Protein AF-A0A4Y2E1M9-F1 (afdb_monomer_lite)

Foldseek 3Di:
DPDPAAEAEDADLLLLVLLVDQLVQFPPVSSVVSVVVCVVAVRYHYDYDHPVQDLVNDPVVDDDPVVCVVDCCNVPGGPDPPPPPPPPPPPVSVCVVPPVNVVGTDPPPPPPDDPDPDLCPVVVLVVVDPDLQVSLVVQLVVVLVVVQVVDPDHDDDDRDPVSSVVSSVVSVVSCCCVPVVPVVVVVVVVVVVVVVVVVVVVVVVVVVVVVVVVVVVVVVVVVVVVVVVVVVVVVVVVVVVVVVVVVVVVVVVVVPDDPDDDDDDDDDDDDDPPPDDDDDPPPDDPVVVVVVVVVVVVVPD

Organism: Araneus ventricosus (NCBI:txid182803)

pLDDT: mean 78.78, std 18.93, range [32.75, 97.5]

Sequence (301 aa):
METDDVILYKDSTIAFAWINTPPNQLKTFIGNRVSKIQDLNKDCTWRHISSHLNPANIISRGTAPQELAKLTLWWHGPQMSQDDSLEIPVQNIDVSSDKLYLSELKNFTNCNLISIVDSSYLDNLHSVSNNFCKLIRIVAFIFRFFNNLRSTSRFLGPLTLKELQLSKLTLVKLVQATSFRVEIKSLEKEDIQGVKREIGKVKDEVQRKIEEVKREVQGKIEEEKGEVQRMIEEVKNKVQGRISDIEKRLNDLDLEIRPDNFPVSPEVMYSRPTVKSLTFDGKTSWTVFKTQFDVVSSANG

Secondary structure (DSSP, 8-state):
-PPP-EEEEE--HHHHHHHHS-GGGB-HHHHHHHHHHHHH-TTEEEEE--GGG-THHHHHH---HHHHTT-HHHHH-----S-TTS---------TT-HHHHHTB-------------TTHHHHHHHH-S-HHHHHHHHHHHHHHHHHHH-SSPP-SSPPHHHHHHHHHHHHHHHHHHHSHHHHHHHHHHHHHHHHHHHHHHHHHHHHHHHHHHHHHHHHHHHHHHHHHHHHHHHHHHHHHHHHHHHHHHHHHHTT-----PPP-----------------S---HHHHHHHHHHHHTT--

Radius of gyration: 58.35 Å; chains: 1; bounding box: 100×72×160 Å

Structure (mmCIF, N/CA/C/O backbone):
data_AF-A0A4Y2E1M9-F1
#
_entry.id   AF-A0A4Y2E1M9-F1
#
loop_
_atom_site.group_PDB
_atom_site.id
_atom_site.type_symbol
_atom_site.label_atom_id
_atom_site.label_alt_id
_atom_site.label_comp_id
_atom_site.label_asym_id
_atom_site.label_entity_id
_atom_site.label_seq_id
_atom_site.pdbx_PDB_ins_code
_atom_site.Cartn_x
_atom_site.Cartn_y
_atom_site.Cartn_z
_atom_site.occupancy
_atom_site.B_iso_or_equiv
_atom_site.auth_seq_id
_atom_site.auth_comp_id
_atom_site.auth_asym_id
_atom_site.auth_atom_id
_atom_site.pdbx_PDB_model_num
ATOM 1 N N . MET A 1 1 ? 43.199 -31.592 -19.980 1.00 39.66 1 MET A N 1
ATOM 2 C CA . MET A 1 1 ? 43.991 -30.505 -20.575 1.00 39.66 1 MET A CA 1
ATOM 3 C C . MET A 1 1 ? 43.571 -29.278 -19.797 1.00 39.66 1 MET A C 1
ATOM 5 O O . MET A 1 1 ? 42.479 -28.782 -20.038 1.00 39.66 1 MET A O 1
ATOM 9 N N . GLU A 1 2 ? 44.306 -28.958 -18.730 1.00 47.75 2 GLU A N 1
ATOM 10 C CA . GLU A 1 2 ? 44.119 -27.685 -18.026 1.00 47.75 2 GLU A CA 1
ATOM 11 C C . GLU A 1 2 ? 44.358 -26.586 -19.056 1.00 47.75 2 GLU A C 1
ATOM 13 O O . GLU A 1 2 ? 45.343 -26.630 -19.791 1.00 47.75 2 GLU A O 1
ATOM 18 N N . THR A 1 3 ? 43.385 -25.701 -19.224 1.00 54.16 3 THR A N 1
ATOM 19 C CA . THR A 1 3 ? 43.557 -24.517 -20.057 1.00 54.16 3 THR A CA 1
ATOM 20 C C . THR A 1 3 ? 44.504 -23.587 -19.325 1.00 54.16 3 THR A C 1
ATOM 22 O O . THR A 1 3 ? 44.239 -23.260 -18.171 1.00 54.16 3 THR A O 1
ATOM 25 N N . ASP A 1 4 ? 45.583 -23.182 -19.989 1.00 66.88 4 ASP A N 1
ATOM 26 C CA . ASP A 1 4 ? 46.484 -22.150 -19.485 1.00 66.88 4 ASP A CA 1
ATOM 27 C C . ASP A 1 4 ? 45.683 -20.895 -19.099 1.00 66.88 4 ASP A C 1
ATOM 29 O O . ASP A 1 4 ? 44.737 -20.518 -19.800 1.00 66.88 4 ASP A O 1
ATOM 33 N N . ASP A 1 5 ? 46.058 -20.246 -17.995 1.00 77.56 5 ASP A N 1
ATOM 34 C CA . ASP A 1 5 ? 45.434 -18.999 -17.551 1.00 77.56 5 ASP A CA 1
ATOM 35 C C . ASP A 1 5 ? 45.527 -17.932 -18.657 1.00 77.56 5 ASP A C 1
ATOM 37 O O . ASP A 1 5 ? 46.607 -17.450 -19.012 1.00 77.56 5 ASP A O 1
ATOM 41 N N . VAL A 1 6 ? 44.380 -17.534 -19.216 1.00 85.12 6 VAL A N 1
ATOM 42 C CA . VAL A 1 6 ? 44.328 -16.545 -20.301 1.00 85.12 6 VAL A CA 1
ATOM 43 C C . VAL A 1 6 ? 44.318 -15.131 -19.721 1.00 85.12 6 VAL A C 1
ATOM 45 O O . VAL A 1 6 ? 43.377 -14.726 -19.032 1.00 85.12 6 VAL A O 1
ATOM 48 N N . ILE A 1 7 ? 45.343 -14.340 -20.052 1.00 85.62 7 ILE A N 1
ATOM 49 C CA . ILE A 1 7 ? 45.457 -12.932 -19.648 1.00 85.62 7 ILE A CA 1
ATOM 50 C C . ILE A 1 7 ? 45.088 -12.012 -20.819 1.00 85.62 7 ILE A C 1
ATOM 52 O O . ILE A 1 7 ? 45.656 -12.095 -21.908 1.00 85.62 7 ILE A O 1
ATOM 56 N N . LEU A 1 8 ? 44.154 -11.091 -20.579 1.00 88.69 8 LEU A N 1
ATOM 57 C CA . LEU A 1 8 ? 43.679 -10.099 -21.542 1.00 88.69 8 LEU A CA 1
ATOM 58 C C . LEU A 1 8 ? 44.171 -8.706 -21.148 1.00 88.69 8 LEU A C 1
ATOM 60 O O . LEU A 1 8 ? 43.947 -8.257 -20.026 1.00 88.69 8 LEU A O 1
ATOM 64 N N . TYR A 1 9 ? 44.798 -7.986 -22.076 1.00 87.44 9 TYR A N 1
ATOM 65 C CA . TYR A 1 9 ? 45.353 -6.659 -21.804 1.00 87.44 9 TYR A CA 1
ATOM 66 C C . TYR A 1 9 ? 44.519 -5.535 -22.427 1.00 87.44 9 TYR A C 1
ATOM 68 O O . TYR A 1 9 ? 44.092 -5.620 -23.581 1.00 87.44 9 TYR A O 1
ATOM 76 N N . LYS A 1 10 ? 44.327 -4.439 -21.681 1.00 88.06 10 LYS A N 1
ATOM 77 C CA . LYS A 1 10 ? 43.690 -3.209 -22.175 1.00 88.06 10 LYS A CA 1
ATOM 78 C C . LYS A 1 10 ? 44.442 -1.967 -21.716 1.00 88.06 10 LYS A C 1
ATOM 80 O O . LYS A 1 10 ? 44.925 -1.894 -20.599 1.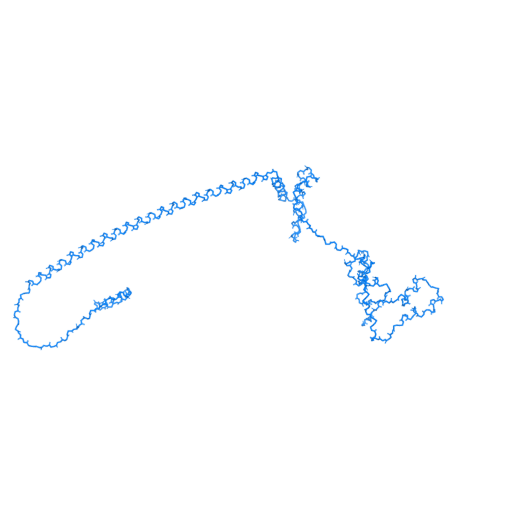00 88.06 10 LYS A O 1
ATOM 85 N N . ASP A 1 11 ? 44.496 -0.959 -22.573 1.00 88.50 11 ASP A N 1
ATOM 86 C CA . ASP A 1 11 ? 45.249 0.273 -22.335 1.00 88.50 11 ASP A CA 1
ATOM 87 C C . ASP A 1 11 ? 44.439 1.467 -21.835 1.00 88.50 11 ASP A C 1
ATOM 89 O O . ASP A 1 11 ? 44.995 2.423 -21.295 1.00 88.50 11 ASP A O 1
ATOM 93 N N . SER A 1 12 ? 43.119 1.417 -21.988 1.00 89.12 12 SER A N 1
ATOM 94 C CA . SER A 1 12 ? 42.217 2.425 -21.441 1.00 89.12 12 SER A CA 1
ATOM 95 C C . SER A 1 12 ? 41.877 2.085 -19.996 1.00 89.12 12 SER A C 1
ATOM 97 O O . SER A 1 12 ? 41.191 1.099 -19.733 1.00 89.12 12 SER A O 1
ATOM 99 N N . THR A 1 13 ? 42.319 2.942 -19.081 1.00 88.19 13 THR A N 1
ATOM 100 C CA . THR A 1 13 ? 42.023 2.865 -17.645 1.00 88.19 13 THR A CA 1
ATOM 101 C C . THR A 1 13 ? 40.520 2.945 -17.364 1.00 88.19 13 THR A C 1
ATOM 103 O O . THR A 1 13 ? 40.002 2.159 -16.580 1.00 88.19 13 THR A O 1
ATOM 106 N N . ILE A 1 14 ? 39.792 3.816 -18.073 1.00 89.88 14 ILE A N 1
ATOM 107 C CA . ILE A 1 14 ? 38.329 3.955 -17.959 1.00 89.88 14 ILE A CA 1
ATOM 108 C C . ILE A 1 14 ? 37.609 2.693 -18.451 1.00 89.88 14 ILE A C 1
ATOM 110 O O . ILE A 1 14 ? 36.719 2.187 -17.773 1.00 89.88 14 ILE A O 1
ATOM 114 N N . ALA A 1 15 ? 37.995 2.152 -19.614 1.00 90.88 15 ALA A N 1
ATOM 115 C CA . ALA A 1 15 ? 37.374 0.930 -20.126 1.00 90.88 15 ALA A CA 1
ATOM 116 C C . ALA A 1 15 ? 37.674 -0.274 -19.223 1.00 90.88 15 ALA A C 1
ATOM 118 O O . ALA A 1 15 ? 36.788 -1.089 -18.980 1.00 90.88 15 ALA A O 1
ATOM 119 N N . PHE A 1 16 ? 38.903 -0.363 -18.705 1.00 90.44 16 PHE A N 1
ATOM 120 C CA . PHE A 1 16 ? 39.288 -1.369 -17.721 1.00 90.44 16 PHE A CA 1
ATOM 121 C C . PHE A 1 16 ? 38.446 -1.250 -16.445 1.00 90.44 16 PHE A C 1
ATOM 123 O O . PHE A 1 16 ? 37.924 -2.253 -15.965 1.00 90.44 16 PHE A O 1
ATOM 130 N N . ALA A 1 17 ? 38.228 -0.033 -15.940 1.00 90.25 17 ALA A N 1
ATOM 131 C CA . ALA A 1 17 ? 37.352 0.189 -14.796 1.00 90.25 17 ALA A CA 1
ATOM 132 C C . ALA A 1 17 ? 35.908 -0.258 -15.069 1.00 90.25 17 ALA A C 1
ATOM 134 O O . ALA A 1 17 ? 35.357 -1.009 -14.271 1.00 90.25 17 ALA A O 1
ATOM 135 N N . TRP A 1 18 ? 35.319 0.111 -16.215 1.00 92.62 18 TRP A N 1
ATOM 136 C CA . TRP A 1 18 ? 33.968 -0.333 -16.581 1.00 92.62 18 TRP A CA 1
ATOM 137 C C . TRP A 1 18 ? 33.843 -1.853 -16.689 1.00 92.62 18 TRP A C 1
ATOM 139 O O . TRP A 1 18 ? 32.831 -2.396 -16.261 1.00 92.62 18 TRP A O 1
ATOM 149 N N . ILE A 1 19 ? 34.851 -2.545 -17.234 1.00 91.81 19 ILE A N 1
ATOM 150 C CA . ILE A 1 19 ? 34.858 -4.016 -17.328 1.00 91.81 19 ILE A CA 1
ATOM 151 C C . ILE A 1 19 ? 34.837 -4.663 -15.937 1.00 91.81 19 ILE A C 1
ATOM 153 O O . ILE A 1 19 ? 34.242 -5.726 -15.779 1.00 91.81 19 ILE A O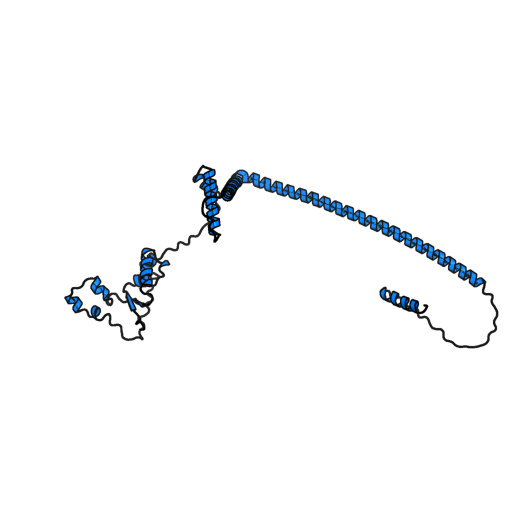 1
ATOM 157 N N . ASN A 1 20 ? 35.425 -4.013 -14.931 1.00 89.25 20 ASN A N 1
ATOM 158 C CA . ASN A 1 20 ? 35.428 -4.477 -13.542 1.00 89.25 20 ASN A CA 1
ATOM 159 C C . ASN A 1 20 ? 34.210 -3.995 -12.725 1.00 89.25 20 ASN A C 1
ATOM 161 O O . ASN A 1 20 ? 34.008 -4.442 -11.598 1.00 89.25 20 ASN A O 1
ATOM 165 N N . THR A 1 21 ? 33.373 -3.103 -13.263 1.00 90.12 21 THR A N 1
ATOM 166 C CA . THR A 1 21 ? 32.134 -2.659 -12.608 1.00 90.12 21 THR A CA 1
ATOM 167 C C . THR A 1 21 ? 30.986 -3.636 -12.900 1.00 90.12 21 THR A C 1
ATOM 169 O O . THR A 1 21 ? 30.813 -4.065 -14.045 1.00 90.12 21 THR A O 1
ATOM 172 N N . PRO A 1 22 ? 30.124 -3.959 -11.917 1.00 92.56 22 PRO A N 1
ATOM 173 C CA . PRO A 1 22 ? 28.899 -4.709 -12.172 1.00 92.56 22 PRO A CA 1
ATOM 174 C C . PRO A 1 22 ? 28.026 -4.049 -13.264 1.00 92.56 22 PRO A C 1
ATOM 176 O O . PRO A 1 22 ? 27.673 -2.871 -13.136 1.00 92.56 22 PRO A O 1
ATOM 179 N N . PRO A 1 23 ? 27.599 -4.785 -14.314 1.00 93.31 23 PRO A N 1
ATOM 180 C CA . PRO A 1 23 ? 26.836 -4.227 -15.436 1.00 93.31 23 PRO A CA 1
ATOM 181 C C . PRO A 1 23 ? 25.566 -3.469 -15.033 1.00 93.31 23 PRO A C 1
ATOM 183 O O . PRO A 1 23 ? 25.144 -2.531 -15.707 1.00 93.31 23 PRO A O 1
ATOM 186 N N . ASN A 1 24 ? 24.936 -3.871 -13.925 1.00 92.81 24 ASN A N 1
ATOM 187 C CA . ASN A 1 24 ? 23.703 -3.268 -13.429 1.00 92.81 24 ASN A CA 1
ATOM 188 C C . ASN A 1 24 ? 23.893 -1.844 -12.876 1.00 92.81 24 ASN A C 1
ATOM 190 O O . ASN A 1 24 ? 22.906 -1.102 -12.842 1.00 92.81 24 ASN A O 1
ATOM 194 N N . GLN A 1 25 ? 25.117 -1.463 -12.497 1.00 92.94 25 GLN A N 1
ATOM 195 C CA . GLN A 1 25 ? 25.480 -0.131 -12.008 1.00 92.94 25 GLN A CA 1
ATOM 196 C C . GLN A 1 25 ? 25.804 0.848 -13.142 1.00 92.94 25 GLN A C 1
ATOM 198 O O . GLN A 1 25 ? 25.802 2.052 -12.914 1.00 92.94 25 GLN A O 1
ATOM 203 N N . LEU A 1 26 ? 26.038 0.364 -14.363 1.00 93.44 26 LEU A N 1
ATOM 204 C CA . LEU A 1 26 ? 26.390 1.177 -15.530 1.00 93.44 26 LEU A CA 1
ATOM 205 C C . LEU A 1 26 ? 25.157 1.485 -16.385 1.00 93.44 26 LEU A C 1
ATOM 207 O O . LEU A 1 26 ? 24.252 0.656 -16.500 1.00 93.44 26 LEU A O 1
ATOM 211 N N . LYS A 1 27 ? 25.104 2.653 -17.035 1.00 93.81 27 LYS A N 1
ATOM 212 C CA . LYS A 1 27 ? 24.037 2.988 -17.997 1.00 93.81 27 LYS A CA 1
ATOM 213 C C . LYS A 1 27 ? 23.876 1.895 -19.055 1.00 93.81 27 LYS A C 1
ATOM 215 O O . LYS A 1 27 ? 24.841 1.254 -19.461 1.00 93.81 27 LYS A O 1
ATOM 220 N N . THR A 1 28 ? 22.654 1.734 -19.563 1.00 93.25 28 THR A N 1
ATOM 221 C CA . THR A 1 28 ? 22.238 0.614 -20.428 1.00 93.25 28 THR A CA 1
ATOM 222 C C . THR A 1 28 ? 23.206 0.309 -21.575 1.00 93.25 28 THR A C 1
ATOM 224 O O . THR A 1 28 ? 23.521 -0.851 -21.824 1.00 93.25 28 THR A O 1
ATOM 227 N N . PHE A 1 29 ? 23.713 1.332 -22.267 1.00 94.19 29 PHE A N 1
ATOM 228 C CA . PHE A 1 29 ? 24.615 1.142 -23.406 1.00 94.19 29 PHE A CA 1
ATOM 229 C C . PHE A 1 29 ? 25.959 0.506 -23.011 1.00 94.19 29 PHE A C 1
ATOM 231 O O . PHE A 1 29 ? 26.434 -0.395 -23.709 1.00 94.19 29 PHE A O 1
ATOM 238 N N . ILE A 1 30 ? 26.565 0.966 -21.913 1.00 94.62 30 ILE A N 1
ATOM 239 C CA . ILE A 1 30 ? 27.843 0.446 -21.411 1.00 94.62 30 ILE A CA 1
ATOM 240 C C . ILE A 1 30 ? 27.611 -0.875 -20.675 1.00 94.62 30 ILE A C 1
ATOM 242 O O . ILE A 1 30 ? 28.271 -1.862 -20.990 1.00 94.62 30 ILE A O 1
ATOM 246 N N . GLY A 1 31 ? 26.606 -0.940 -19.796 1.00 95.50 31 GLY A N 1
ATOM 247 C CA . GLY A 1 31 ? 26.260 -2.143 -19.035 1.00 95.50 31 GLY A CA 1
ATOM 248 C C . GLY A 1 31 ? 26.005 -3.364 -19.924 1.00 95.50 31 GLY A C 1
ATOM 249 O O . GLY A 1 31 ? 26.572 -4.424 -19.681 1.00 95.50 31 GLY A O 1
ATOM 250 N N . ASN A 1 32 ? 25.258 -3.218 -21.025 1.00 96.50 32 ASN A N 1
ATOM 251 C CA . ASN A 1 32 ? 25.010 -4.333 -21.949 1.00 96.50 32 ASN A CA 1
ATOM 252 C C . ASN A 1 32 ? 26.301 -4.869 -22.599 1.00 96.50 32 ASN A C 1
ATOM 254 O O . ASN A 1 32 ? 26.427 -6.070 -22.836 1.00 96.50 32 ASN A O 1
ATOM 258 N N . ARG A 1 33 ? 27.268 -3.990 -22.896 1.00 96.12 33 ARG A N 1
ATOM 259 C CA . ARG A 1 33 ? 28.562 -4.390 -23.471 1.00 96.12 33 ARG A CA 1
ATOM 260 C C . ARG A 1 33 ? 29.448 -5.057 -22.436 1.00 96.12 33 ARG A C 1
ATOM 262 O O . ARG A 1 33 ? 30.029 -6.091 -22.740 1.00 96.12 33 ARG A O 1
ATOM 269 N N . VAL A 1 34 ? 29.513 -4.491 -21.233 1.00 95.31 34 VAL A N 1
ATOM 270 C CA . VAL A 1 34 ? 30.270 -5.065 -20.117 1.00 95.31 34 VAL A CA 1
ATOM 271 C C . VAL A 1 34 ? 29.734 -6.450 -19.768 1.00 95.31 34 VAL A C 1
ATOM 273 O O . VAL A 1 34 ? 30.530 -7.372 -19.671 1.00 95.31 34 VAL A O 1
ATOM 276 N N . SER A 1 35 ? 28.409 -6.638 -19.714 1.00 96.38 35 SER A N 1
ATOM 277 C CA . SER A 1 35 ? 27.801 -7.962 -19.507 1.00 96.38 35 SER A CA 1
ATOM 278 C C . SER A 1 35 ? 28.286 -8.966 -20.548 1.00 96.38 35 SER A C 1
ATOM 280 O O . SER A 1 35 ? 28.781 -10.025 -20.191 1.00 96.38 35 SER A O 1
ATOM 282 N N . LYS A 1 36 ? 28.232 -8.610 -21.839 1.00 96.31 36 LYS A N 1
ATOM 283 C CA . LYS A 1 36 ? 28.694 -9.500 -22.911 1.00 96.31 36 LYS A CA 1
ATOM 284 C C . LYS A 1 36 ? 30.192 -9.810 -22.811 1.00 96.31 36 LYS A C 1
ATOM 286 O O . LYS A 1 36 ? 30.595 -10.933 -23.087 1.00 96.31 36 LYS A O 1
ATOM 291 N N . ILE A 1 37 ? 31.015 -8.827 -22.440 1.00 94.19 37 ILE A N 1
ATOM 292 C CA . ILE A 1 37 ? 32.460 -9.015 -22.241 1.00 94.19 37 ILE A CA 1
ATOM 293 C C . ILE A 1 37 ? 32.719 -9.958 -21.063 1.00 94.19 37 ILE A C 1
ATOM 295 O O . ILE A 1 37 ? 33.514 -10.880 -21.205 1.00 94.19 37 ILE A O 1
ATOM 299 N N . GLN A 1 38 ? 32.052 -9.753 -19.928 1.00 93.25 38 GLN A N 1
ATOM 300 C CA . GLN A 1 38 ? 32.188 -10.605 -18.745 1.00 93.25 38 GLN A CA 1
ATOM 301 C C . GLN A 1 38 ? 31.679 -12.027 -19.020 1.00 93.25 38 GLN A C 1
ATOM 303 O O . GLN A 1 38 ? 32.310 -12.992 -18.605 1.00 93.25 38 GLN A O 1
ATOM 308 N N . ASP A 1 39 ? 30.592 -12.173 -19.783 1.00 94.06 39 ASP A N 1
ATOM 309 C CA . ASP A 1 39 ? 30.031 -13.478 -20.138 1.00 94.06 39 ASP A CA 1
ATOM 310 C C . ASP A 1 39 ? 30.949 -14.305 -21.045 1.00 94.06 39 ASP A C 1
ATOM 312 O O . ASP A 1 39 ? 31.005 -15.524 -20.900 1.00 94.06 39 ASP A O 1
ATOM 316 N N . LEU A 1 40 ? 31.659 -13.652 -21.971 1.00 91.94 40 LEU A N 1
ATOM 317 C CA . LEU A 1 40 ? 32.580 -14.308 -22.905 1.00 91.94 40 LEU A CA 1
ATOM 318 C C . LEU A 1 40 ? 33.943 -14.644 -22.286 1.00 91.94 40 LEU A C 1
ATOM 320 O O . LEU A 1 40 ? 34.652 -15.475 -22.840 1.00 91.94 40 LEU A O 1
ATOM 324 N N . ASN A 1 41 ? 34.312 -14.002 -21.174 1.00 88.38 41 ASN A N 1
ATOM 325 C CA . ASN A 1 41 ? 35.662 -14.055 -20.603 1.00 88.38 41 ASN A CA 1
ATOM 326 C C . ASN A 1 41 ? 35.648 -14.458 -19.117 1.00 88.38 41 ASN A C 1
ATOM 328 O O . ASN A 1 41 ? 36.416 -13.910 -18.330 1.00 88.38 41 ASN A O 1
ATOM 332 N N . LYS A 1 42 ? 34.749 -15.369 -18.716 1.00 84.25 42 LYS A N 1
ATOM 333 C CA . LYS A 1 42 ? 34.579 -15.774 -17.304 1.00 84.25 42 LYS A CA 1
ATOM 334 C C . LYS A 1 42 ? 35.843 -16.377 -16.691 1.00 84.25 42 LYS A C 1
ATOM 336 O O . LYS A 1 42 ? 36.095 -16.155 -15.514 1.00 84.25 42 LYS A O 1
ATOM 341 N N . ASP A 1 43 ? 36.632 -17.060 -17.515 1.00 86.38 43 ASP A N 1
ATOM 342 C CA . ASP A 1 43 ? 37.854 -17.761 -17.114 1.00 86.38 43 ASP A CA 1
ATOM 343 C C . ASP A 1 43 ? 39.126 -16.998 -17.539 1.00 86.38 43 ASP A C 1
ATOM 345 O O . ASP A 1 43 ? 40.202 -17.578 -17.650 1.00 86.38 43 ASP A O 1
ATOM 349 N N . CYS A 1 44 ? 39.019 -15.695 -17.833 1.00 87.00 44 CYS A N 1
ATOM 350 C CA . CYS A 1 44 ? 40.157 -14.870 -18.244 1.00 87.00 44 CYS A CA 1
ATOM 351 C C . CYS A 1 44 ? 40.420 -13.739 -17.246 1.00 87.00 44 CYS A C 1
ATOM 353 O O . CYS A 1 44 ? 39.496 -13.115 -16.724 1.00 87.00 44 CYS A O 1
ATOM 355 N N . THR A 1 45 ? 41.693 -13.394 -17.057 1.00 86.19 45 THR A N 1
ATOM 356 C CA . THR A 1 45 ? 42.097 -12.272 -16.201 1.00 86.19 45 THR A CA 1
ATOM 357 C C . THR A 1 45 ? 42.371 -11.030 -17.038 1.00 86.19 45 THR A C 1
ATOM 359 O O . THR A 1 45 ? 43.239 -11.039 -17.909 1.00 86.19 45 THR A O 1
ATOM 362 N N . TRP A 1 46 ? 41.678 -9.927 -16.754 1.00 87.19 46 TRP A N 1
ATOM 363 C CA . TRP A 1 46 ? 41.976 -8.636 -17.376 1.00 87.19 46 TRP A CA 1
ATOM 364 C C . TRP A 1 46 ? 43.116 -7.919 -16.646 1.00 87.19 46 TRP A C 1
ATOM 366 O O . TRP A 1 46 ? 43.115 -7.824 -15.420 1.00 87.19 46 TRP A O 1
ATOM 376 N N . ARG A 1 47 ? 44.053 -7.333 -17.397 1.00 86.44 47 ARG A N 1
ATOM 377 C CA . ARG A 1 47 ? 45.121 -6.464 -16.884 1.00 86.44 47 ARG A CA 1
ATOM 378 C C . ARG A 1 47 ? 45.210 -5.165 -17.678 1.00 86.44 47 ARG A C 1
ATOM 380 O O . ARG A 1 47 ? 44.921 -5.117 -18.877 1.00 86.44 47 ARG A O 1
ATOM 387 N N . HIS A 1 48 ? 45.633 -4.098 -17.007 1.00 85.94 48 HIS A N 1
ATOM 388 C CA . HIS A 1 48 ? 45.984 -2.854 -17.683 1.00 85.94 48 HIS A CA 1
ATOM 389 C C . HIS A 1 48 ? 47.396 -2.938 -18.274 1.00 85.94 48 HIS A C 1
ATOM 391 O O . HIS A 1 48 ? 48.281 -3.573 -17.703 1.00 85.94 48 HIS A O 1
ATOM 397 N N . ILE A 1 49 ? 47.605 -2.298 -19.423 1.00 85.75 49 ILE A N 1
ATOM 398 C CA . ILE A 1 49 ? 48.926 -2.098 -20.020 1.00 85.75 49 ILE A CA 1
ATOM 399 C C . ILE A 1 49 ? 49.055 -0.666 -20.537 1.00 85.75 49 ILE A C 1
ATOM 401 O O . ILE A 1 49 ? 48.089 -0.077 -21.010 1.00 85.75 49 ILE A O 1
ATOM 405 N N . SER A 1 50 ? 50.244 -0.069 -20.497 1.00 85.50 50 SER A N 1
ATOM 406 C CA . SER A 1 50 ? 50.411 1.269 -21.072 1.00 85.50 50 SER A CA 1
ATOM 407 C C . SER A 1 50 ? 50.174 1.268 -22.589 1.00 85.50 50 SER A C 1
ATOM 409 O O . SER A 1 50 ? 50.535 0.318 -23.284 1.00 85.50 50 SER A O 1
ATOM 411 N N . SER A 1 51 ? 49.617 2.355 -23.136 1.00 86.12 51 SER A N 1
ATOM 412 C CA . SER A 1 51 ? 49.262 2.451 -24.561 1.00 86.12 51 SER A CA 1
ATOM 413 C C . SER A 1 51 ? 50.432 2.191 -25.516 1.00 86.12 51 SER A C 1
ATOM 415 O O . SER A 1 51 ? 50.207 1.692 -26.616 1.00 86.12 51 SER A O 1
ATOM 417 N N . HIS A 1 52 ? 51.666 2.506 -25.113 1.00 85.56 52 HIS A N 1
ATOM 418 C CA . HIS A 1 52 ? 52.867 2.283 -25.928 1.00 85.56 52 HIS A CA 1
ATOM 419 C C . HIS A 1 52 ? 53.314 0.813 -25.975 1.00 85.56 52 HIS A C 1
ATOM 421 O O . HIS A 1 52 ? 54.073 0.442 -26.863 1.00 85.56 52 HIS A O 1
ATOM 427 N N . LEU A 1 53 ? 52.823 -0.021 -25.054 1.00 87.44 53 LEU A N 1
ATOM 428 C CA . LEU A 1 53 ? 53.088 -1.460 -24.993 1.00 87.44 53 LEU A CA 1
ATOM 429 C C . LEU A 1 53 ? 51.901 -2.293 -25.502 1.00 87.44 53 LEU A C 1
ATOM 431 O O . LEU A 1 53 ? 51.965 -3.517 -25.499 1.00 87.44 53 LEU A O 1
ATOM 435 N N . ASN A 1 54 ? 50.811 -1.653 -25.935 1.00 89.50 54 ASN A N 1
ATOM 436 C CA . ASN A 1 54 ? 49.650 -2.338 -26.490 1.00 89.50 54 ASN A CA 1
ATOM 437 C C . ASN A 1 54 ? 49.825 -2.552 -28.010 1.00 89.50 54 ASN A C 1
ATOM 439 O O . ASN A 1 54 ? 49.653 -1.594 -28.772 1.00 89.50 54 ASN A O 1
ATOM 443 N N . PRO A 1 55 ? 50.094 -3.779 -28.496 1.00 89.06 55 PRO A N 1
ATOM 444 C CA . PRO A 1 55 ? 50.283 -4.032 -29.926 1.00 89.06 55 PRO A CA 1
ATOM 445 C C . PRO A 1 55 ? 49.033 -3.711 -30.761 1.00 89.06 55 PRO A C 1
ATOM 447 O O . PRO A 1 55 ? 49.157 -3.320 -31.922 1.00 89.06 55 PRO A O 1
ATOM 450 N N . ALA A 1 56 ? 47.829 -3.767 -30.177 1.00 89.62 56 ALA A N 1
ATOM 451 C CA . ALA A 1 56 ? 46.593 -3.399 -30.872 1.00 89.62 56 ALA A CA 1
ATOM 452 C C . ALA A 1 56 ? 46.555 -1.914 -31.292 1.00 89.62 56 ALA A C 1
ATOM 454 O O . ALA A 1 56 ? 45.826 -1.549 -32.216 1.00 89.62 56 ALA A O 1
ATOM 455 N N . ASN A 1 57 ? 47.355 -1.047 -30.658 1.00 89.12 57 ASN A N 1
ATOM 456 C CA . ASN A 1 57 ? 47.471 0.356 -31.059 1.00 89.12 57 ASN A CA 1
ATOM 457 C C . ASN A 1 57 ? 48.244 0.553 -32.362 1.00 89.12 57 ASN A C 1
ATOM 459 O O . ASN A 1 57 ? 47.972 1.514 -33.080 1.00 89.12 57 ASN A O 1
ATOM 463 N N . ILE A 1 58 ? 49.178 -0.346 -32.682 1.00 89.25 58 ILE A N 1
ATOM 464 C CA . ILE A 1 58 ? 49.966 -0.279 -33.919 1.00 89.25 58 ILE A CA 1
ATOM 465 C C . ILE A 1 58 ? 49.033 -0.431 -35.123 1.00 89.25 58 ILE A C 1
ATOM 467 O O . ILE A 1 58 ? 49.059 0.379 -36.047 1.00 89.25 58 ILE A O 1
ATOM 471 N N . ILE A 1 59 ? 48.164 -1.443 -35.086 1.00 86.25 59 ILE A N 1
ATOM 472 C CA . ILE A 1 59 ? 47.234 -1.711 -36.185 1.00 86.25 59 ILE A CA 1
ATOM 473 C C . ILE A 1 59 ? 46.067 -0.722 -36.227 1.00 86.25 59 ILE A C 1
ATOM 475 O O . ILE A 1 59 ? 45.653 -0.331 -37.313 1.00 86.25 59 ILE A O 1
ATOM 479 N N . SER A 1 60 ? 45.555 -0.268 -35.077 1.00 88.88 60 SER A N 1
ATOM 480 C CA . SER A 1 60 ? 44.404 0.645 -35.049 1.00 88.88 60 SER A CA 1
ATOM 481 C C . SER A 1 60 ? 44.742 2.059 -35.526 1.00 88.88 60 SER A C 1
ATOM 483 O O . SER A 1 60 ? 43.865 2.751 -36.038 1.00 88.88 60 SER A O 1
ATOM 485 N N . ARG A 1 61 ? 46.010 2.482 -35.410 1.00 87.44 61 ARG A N 1
ATOM 486 C CA . ARG A 1 61 ? 46.515 3.757 -35.953 1.00 87.44 61 ARG A CA 1
ATOM 487 C C . ARG A 1 61 ? 46.907 3.680 -37.429 1.00 87.44 61 ARG A C 1
ATOM 489 O O . ARG A 1 61 ? 47.066 4.720 -38.060 1.00 87.44 61 ARG A O 1
ATOM 496 N N . GLY A 1 62 ? 47.031 2.467 -37.963 1.00 87.31 62 GLY A N 1
ATOM 497 C CA . GLY A 1 62 ? 47.555 2.206 -39.294 1.00 87.31 62 GLY A CA 1
ATOM 498 C C . GLY A 1 62 ? 49.083 2.223 -39.312 1.00 87.31 62 GLY A C 1
ATOM 499 O O . GLY A 1 62 ? 49.728 3.132 -38.795 1.00 87.31 62 GLY A O 1
ATOM 500 N N . THR A 1 63 ? 49.671 1.204 -39.934 1.00 88.31 63 THR A N 1
ATOM 501 C CA . THR A 1 63 ? 51.110 1.127 -40.194 1.00 88.31 63 THR A CA 1
ATOM 502 C C . THR A 1 63 ? 51.349 0.499 -41.563 1.00 88.31 63 THR A C 1
ATOM 504 O O . THR A 1 63 ? 50.554 -0.325 -42.022 1.00 88.31 63 THR A O 1
ATOM 507 N N . ALA A 1 64 ? 52.424 0.902 -42.239 1.00 91.62 64 ALA A N 1
ATOM 508 C CA . ALA A 1 64 ? 52.801 0.305 -43.513 1.00 91.62 64 ALA A CA 1
ATOM 509 C C . ALA A 1 64 ? 53.293 -1.141 -43.293 1.00 91.62 64 ALA A C 1
ATOM 511 O O . ALA A 1 64 ? 53.996 -1.391 -42.310 1.00 91.62 64 ALA A O 1
ATOM 512 N N . PRO A 1 65 ? 53.004 -2.095 -44.201 1.00 90.62 65 PRO A N 1
ATOM 513 C CA . PRO A 1 65 ? 53.437 -3.488 -44.051 1.00 90.62 65 PRO A CA 1
ATOM 514 C C . PRO A 1 65 ? 54.948 -3.652 -43.820 1.00 90.62 65 PRO A C 1
ATOM 516 O O . PRO A 1 65 ? 55.369 -4.496 -43.031 1.00 90.62 65 PRO A O 1
ATOM 519 N N . GLN A 1 66 ? 55.764 -2.812 -44.464 1.00 92.00 66 GLN A N 1
ATOM 520 C CA . GLN A 1 66 ? 57.223 -2.819 -44.331 1.00 92.00 66 GLN A CA 1
ATOM 521 C C . GLN A 1 66 ? 57.691 -2.380 -42.939 1.00 92.00 66 GLN A C 1
ATOM 523 O O . GLN A 1 66 ? 58.704 -2.876 -42.452 1.00 92.00 66 GLN A O 1
ATOM 528 N N . GLU A 1 67 ? 56.962 -1.466 -42.299 1.00 89.56 67 GLU A N 1
ATOM 529 C CA . GLU A 1 67 ? 57.261 -1.008 -40.942 1.00 89.56 67 GLU A CA 1
ATOM 530 C C . GLU A 1 67 ? 56.727 -1.997 -39.906 1.00 89.56 67 GLU A C 1
ATOM 532 O O . GLU A 1 67 ? 57.428 -2.316 -38.951 1.00 89.56 67 GLU A O 1
ATOM 537 N N . LEU A 1 68 ? 55.551 -2.590 -40.139 1.00 90.50 68 LEU A N 1
ATOM 538 C CA . LEU A 1 68 ? 55.009 -3.656 -39.292 1.00 90.50 68 LEU A CA 1
ATOM 539 C C . LEU A 1 68 ? 55.967 -4.850 -39.177 1.00 90.50 68 LEU A C 1
ATOM 541 O O . LEU A 1 68 ? 56.139 -5.398 -38.090 1.00 90.50 68 LEU A O 1
ATOM 545 N N . ALA A 1 69 ? 56.627 -5.230 -40.276 1.00 90.12 69 ALA A N 1
ATOM 546 C CA . ALA A 1 69 ? 57.614 -6.311 -40.289 1.00 90.12 69 ALA A CA 1
ATOM 547 C C . ALA A 1 69 ? 58.811 -6.057 -39.350 1.00 90.12 69 ALA A C 1
ATOM 549 O O . ALA A 1 69 ? 59.442 -7.007 -38.899 1.00 90.12 69 ALA A O 1
ATOM 550 N N . LYS A 1 70 ? 59.106 -4.790 -39.028 1.00 90.94 70 LYS A N 1
ATOM 551 C CA . LYS A 1 70 ? 60.220 -4.391 -38.152 1.00 90.94 70 LYS A CA 1
ATOM 552 C C . LYS A 1 70 ? 59.812 -4.240 -36.682 1.00 90.94 70 LYS A C 1
ATOM 554 O O . LYS A 1 70 ? 60.682 -4.112 -35.825 1.00 90.94 70 LYS A O 1
ATOM 559 N N . LEU A 1 71 ? 58.513 -4.220 -36.366 1.00 89.62 71 LEU A N 1
ATOM 560 C CA . LEU A 1 71 ? 58.024 -3.932 -35.015 1.00 89.62 71 LEU A CA 1
ATOM 561 C C . LEU A 1 71 ? 58.033 -5.184 -34.132 1.00 89.62 71 LEU A C 1
ATOM 563 O O . LEU A 1 71 ? 57.099 -5.986 -34.154 1.00 89.62 71 LEU A O 1
ATOM 567 N N . THR A 1 72 ? 59.052 -5.301 -33.278 1.00 89.75 72 THR A N 1
ATOM 568 C CA . THR A 1 72 ? 59.186 -6.405 -32.312 1.00 89.75 72 THR A CA 1
ATOM 569 C C . THR A 1 72 ? 57.951 -6.559 -31.426 1.00 89.75 72 THR A C 1
ATOM 571 O O . THR A 1 72 ? 57.492 -7.680 -31.242 1.00 89.75 72 THR A O 1
ATOM 574 N N . LEU A 1 73 ? 57.372 -5.446 -30.952 1.00 88.31 73 LEU A N 1
ATOM 575 C CA . LEU A 1 73 ? 56.192 -5.432 -30.077 1.00 88.31 73 LEU A CA 1
ATOM 576 C C . LEU A 1 73 ? 54.971 -6.139 -30.690 1.00 88.31 73 LEU A C 1
ATOM 578 O O . LEU A 1 73 ? 54.187 -6.741 -29.965 1.00 88.31 73 LEU A O 1
ATOM 582 N N . TRP A 1 74 ? 54.796 -6.071 -32.013 1.00 89.81 74 TRP A N 1
ATOM 583 C CA . TRP A 1 74 ? 53.682 -6.733 -32.696 1.00 89.81 74 TRP A CA 1
ATOM 584 C C . TRP A 1 74 ? 53.887 -8.248 -32.779 1.00 89.81 74 TRP A C 1
ATOM 586 O O . TRP A 1 74 ? 52.972 -9.012 -32.489 1.00 89.81 74 TRP A O 1
ATOM 596 N N . TRP A 1 75 ? 55.095 -8.674 -33.153 1.00 89.50 75 TRP A N 1
ATOM 597 C CA . TRP A 1 75 ? 55.402 -10.085 -33.405 1.00 89.50 75 TRP A CA 1
ATOM 598 C C . TRP A 1 75 ? 55.717 -10.889 -32.145 1.00 89.50 75 TRP A C 1
ATOM 600 O O . TRP A 1 75 ? 55.453 -12.085 -32.109 1.00 89.50 75 TRP A O 1
ATOM 610 N N . HIS A 1 76 ? 56.275 -10.244 -31.122 1.00 86.94 76 HIS A N 1
ATOM 611 C CA . HIS A 1 76 ? 56.747 -10.901 -29.899 1.00 86.94 76 HIS A CA 1
ATOM 612 C C . HIS A 1 76 ? 55.964 -10.465 -28.657 1.00 86.94 76 HIS A C 1
ATOM 614 O O . HIS A 1 76 ? 56.220 -10.963 -27.565 1.00 86.94 76 HIS A O 1
ATOM 620 N N . GLY A 1 77 ? 55.016 -9.537 -28.815 1.00 83.38 77 GLY A N 1
ATOM 621 C CA . GLY A 1 77 ? 54.303 -8.943 -27.695 1.00 83.38 77 GLY A CA 1
ATOM 622 C C . GLY A 1 77 ? 55.195 -8.038 -26.837 1.00 83.38 77 GLY A C 1
ATOM 623 O O . GLY A 1 77 ? 56.365 -7.787 -27.153 1.00 83.38 77 GLY A O 1
ATOM 624 N N . PRO A 1 78 ? 54.635 -7.476 -25.759 1.00 82.62 78 PRO A N 1
ATOM 625 C CA . PRO A 1 78 ? 55.413 -6.715 -24.797 1.00 82.62 78 PRO A CA 1
ATOM 626 C C . PRO A 1 78 ? 56.342 -7.663 -24.030 1.00 82.62 78 PRO A C 1
ATOM 628 O O . PRO A 1 78 ? 55.912 -8.716 -23.562 1.00 82.62 78 PRO A O 1
ATOM 631 N N . GLN A 1 79 ? 57.613 -7.283 -23.882 1.00 72.06 79 GLN A N 1
ATOM 632 C CA . GLN A 1 79 ? 58.558 -8.017 -23.042 1.00 72.06 79 GLN A CA 1
ATOM 633 C C . GLN A 1 79 ? 58.146 -7.835 -21.579 1.00 72.06 79 GLN A C 1
ATOM 635 O O . GLN A 1 79 ? 58.528 -6.865 -20.928 1.00 72.06 79 GLN A O 1
ATOM 640 N N . MET A 1 80 ? 57.287 -8.728 -21.092 1.00 62.38 80 MET A N 1
ATOM 641 C CA . MET A 1 80 ? 56.961 -8.817 -19.676 1.00 62.38 80 MET A CA 1
ATOM 642 C C . MET A 1 80 ? 58.242 -9.219 -18.945 1.00 62.38 80 MET A C 1
ATOM 644 O O . MET A 1 80 ? 58.875 -10.209 -19.314 1.00 62.38 80 MET A O 1
ATOM 648 N N . SER A 1 81 ? 58.659 -8.429 -17.956 1.00 49.56 81 SER A N 1
ATOM 649 C CA . SER A 1 81 ? 59.762 -8.791 -17.069 1.00 49.56 81 SER A CA 1
ATOM 650 C C . SER A 1 81 ? 59.487 -10.197 -16.529 1.00 49.56 81 SER A C 1
ATOM 652 O O . SER A 1 81 ? 58.436 -10.407 -15.933 1.00 49.56 81 SER A O 1
ATOM 654 N N . GLN A 1 82 ? 60.393 -11.158 -16.739 1.00 45.47 82 GLN A N 1
ATOM 655 C CA . GLN A 1 82 ? 60.298 -12.532 -16.205 1.00 45.47 82 GLN A CA 1
ATOM 656 C C . GLN A 1 82 ? 60.486 -12.592 -14.676 1.00 45.47 82 GLN A C 1
ATOM 658 O O . GLN A 1 82 ? 60.994 -13.567 -14.132 1.00 45.47 82 GLN A O 1
ATOM 663 N N . ASP A 1 83 ? 60.135 -11.515 -13.988 1.00 40.50 83 ASP A N 1
ATOM 664 C CA . ASP A 1 83 ? 60.233 -11.395 -12.551 1.00 40.50 83 ASP A CA 1
ATOM 665 C C . ASP A 1 83 ? 58.817 -11.563 -11.998 1.00 40.50 83 ASP A C 1
ATOM 667 O O . ASP A 1 83 ? 58.091 -10.590 -11.800 1.00 40.50 83 ASP A O 1
ATOM 671 N N . ASP A 1 84 ? 58.418 -12.820 -11.788 1.00 45.84 84 ASP A N 1
ATOM 672 C CA . ASP A 1 84 ? 57.159 -13.204 -11.124 1.00 45.84 84 ASP A CA 1
ATOM 673 C C . ASP A 1 84 ? 57.042 -12.631 -9.691 1.00 45.84 84 ASP A C 1
ATOM 675 O O . ASP A 1 84 ? 55.996 -12.746 -9.053 1.00 45.84 84 ASP A O 1
ATOM 679 N N . SER A 1 85 ? 58.097 -11.981 -9.181 1.00 40.38 85 SER A N 1
ATOM 680 C CA . SER A 1 85 ? 58.144 -11.272 -7.895 1.00 40.38 85 SER A CA 1
ATOM 681 C C . SER A 1 85 ? 57.853 -9.773 -7.976 1.00 40.38 85 SER A C 1
ATOM 683 O O . SER A 1 85 ? 57.605 -9.147 -6.943 1.00 40.38 85 SER A O 1
ATOM 685 N N . LEU A 1 86 ? 57.874 -9.169 -9.165 1.00 41.09 86 LEU A N 1
ATOM 686 C CA . LEU A 1 86 ? 57.387 -7.809 -9.343 1.00 41.09 86 LEU A CA 1
ATOM 687 C C . LEU A 1 86 ? 55.932 -7.921 -9.753 1.00 41.09 86 LEU A C 1
ATOM 689 O O . LEU A 1 86 ? 55.605 -7.951 -10.939 1.00 41.09 86 LEU A O 1
ATOM 693 N N . GLU A 1 87 ? 55.062 -7.971 -8.743 1.00 39.88 87 GLU A N 1
ATOM 694 C CA . GLU A 1 87 ? 53.690 -7.505 -8.875 1.00 39.88 87 GLU A CA 1
ATOM 695 C C . GLU A 1 87 ? 53.732 -6.272 -9.787 1.00 39.88 87 GLU A C 1
ATOM 697 O O . GLU A 1 87 ? 54.183 -5.201 -9.372 1.00 39.88 87 GLU A O 1
ATOM 702 N N . ILE A 1 88 ? 53.317 -6.406 -11.058 1.00 45.91 88 ILE A N 1
ATOM 703 C CA . ILE A 1 88 ? 52.847 -5.240 -11.805 1.00 45.91 88 ILE A CA 1
ATOM 704 C C . ILE A 1 88 ? 51.834 -4.686 -10.826 1.00 45.91 88 ILE A C 1
ATOM 706 O O . ILE A 1 88 ? 50.887 -5.434 -10.544 1.00 45.91 88 ILE A O 1
ATOM 710 N N . PRO A 1 89 ? 52.081 -3.511 -10.206 1.00 42.25 89 PRO A N 1
ATOM 711 C CA . PRO A 1 89 ? 51.292 -3.098 -9.067 1.00 42.25 89 PRO A CA 1
ATOM 712 C C . PRO A 1 89 ? 49.877 -3.237 -9.560 1.00 42.25 89 PRO A C 1
ATOM 714 O O . PRO A 1 89 ? 49.587 -2.790 -10.676 1.00 42.25 89 PRO A O 1
ATOM 717 N N . VAL A 1 90 ? 49.055 -3.983 -8.823 1.00 46.62 90 VAL A N 1
ATOM 718 C CA . VAL A 1 90 ? 47.617 -3.969 -9.022 1.00 46.62 90 VAL A CA 1
ATOM 719 C C . VAL A 1 90 ? 47.308 -2.491 -8.918 1.00 46.62 90 VAL A C 1
ATOM 721 O O . VAL A 1 90 ? 47.292 -1.936 -7.820 1.00 46.62 90 VAL A O 1
ATOM 724 N N . GLN A 1 91 ? 47.311 -1.802 -10.063 1.00 56.69 91 GLN A N 1
ATOM 725 C CA . GLN A 1 91 ? 47.213 -0.367 -10.082 1.00 56.69 91 GLN A CA 1
ATOM 726 C C . GLN A 1 91 ? 45.788 -0.228 -9.611 1.00 56.69 91 GLN A C 1
ATOM 728 O O . GLN A 1 91 ? 44.849 -0.562 -10.336 1.00 56.69 91 GL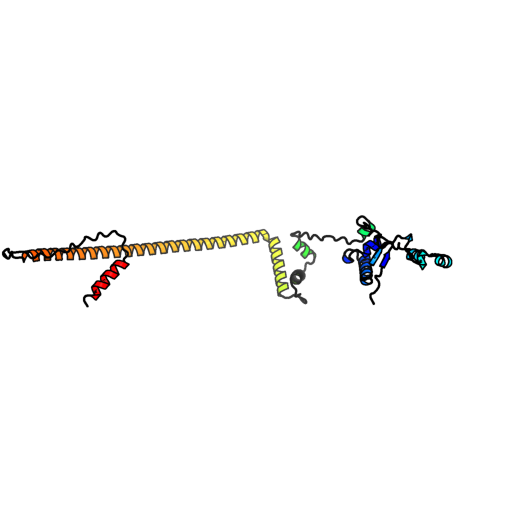N A O 1
ATOM 733 N N . ASN A 1 92 ? 45.639 0.164 -8.349 1.00 55.69 92 ASN A N 1
ATOM 734 C CA . ASN A 1 92 ? 44.462 0.831 -7.856 1.00 55.69 92 ASN A CA 1
ATOM 735 C C . ASN A 1 92 ? 44.356 2.074 -8.740 1.00 55.69 92 ASN A C 1
ATOM 737 O O . ASN A 1 92 ? 44.807 3.157 -8.374 1.00 55.69 92 ASN A O 1
ATOM 741 N N . ILE A 1 93 ? 43.892 1.873 -9.978 1.00 65.69 93 ILE A N 1
ATOM 742 C CA . ILE A 1 93 ? 43.555 2.916 -10.919 1.00 65.69 93 ILE A CA 1
ATOM 743 C C . ILE A 1 93 ? 42.337 3.529 -10.261 1.00 65.69 93 ILE A C 1
ATOM 745 O O . ILE A 1 93 ? 41.213 3.055 -10.429 1.00 65.69 93 ILE A O 1
ATOM 749 N N . ASP A 1 94 ? 42.597 4.524 -9.422 1.00 71.25 94 ASP A N 1
ATOM 750 C CA . ASP A 1 94 ? 41.558 5.241 -8.725 1.00 71.25 94 ASP A CA 1
ATOM 751 C C . ASP A 1 94 ? 40.821 6.116 -9.738 1.00 71.25 94 ASP A C 1
ATOM 753 O O . ASP A 1 94 ? 41.140 7.280 -9.967 1.00 71.25 94 ASP A O 1
ATOM 757 N N . VAL A 1 95 ? 39.836 5.510 -10.394 1.00 77.25 95 VAL A N 1
ATOM 758 C CA . VAL A 1 95 ? 38.878 6.208 -11.251 1.00 77.25 95 VAL A CA 1
ATOM 759 C C . VAL A 1 95 ? 37.722 6.795 -10.441 1.00 77.25 95 VAL A C 1
ATOM 761 O O . VAL A 1 95 ? 36.787 7.336 -11.028 1.00 77.25 95 VAL A O 1
ATOM 764 N N . SER A 1 96 ? 37.746 6.707 -9.104 1.00 74.50 96 SER A N 1
ATOM 765 C CA . SER A 1 96 ? 36.622 7.129 -8.255 1.00 74.50 96 SER A CA 1
ATOM 766 C C . SER A 1 96 ? 36.341 8.627 -8.365 1.00 74.50 96 SER A C 1
ATOM 768 O O . SER A 1 96 ? 35.217 9.057 -8.123 1.00 74.50 96 SER A O 1
ATOM 770 N N . SER A 1 97 ? 37.345 9.418 -8.755 1.00 79.81 97 SER A N 1
ATOM 771 C CA . SER A 1 97 ? 37.221 10.854 -9.032 1.00 79.81 97 SER A CA 1
ATOM 772 C C . SER A 1 97 ? 37.136 11.195 -10.529 1.00 79.81 97 SER A C 1
ATOM 774 O O . SER A 1 97 ? 36.948 12.361 -10.885 1.00 79.81 97 SER A O 1
ATOM 776 N N . ASP A 1 98 ? 37.236 10.204 -11.422 1.00 87.75 98 ASP A N 1
ATOM 777 C CA . ASP A 1 98 ? 37.232 10.425 -12.867 1.00 87.75 98 ASP A CA 1
ATOM 778 C C . ASP A 1 98 ? 35.817 10.742 -13.374 1.00 87.75 98 ASP A C 1
ATOM 780 O O . ASP A 1 98 ? 34.867 9.964 -13.246 1.00 87.75 98 ASP A O 1
ATOM 784 N N . LYS A 1 99 ? 35.676 11.913 -14.001 1.00 87.38 99 LYS A N 1
ATOM 785 C CA . LYS A 1 99 ? 34.392 12.421 -14.495 1.00 87.38 99 LYS A CA 1
ATOM 786 C C . LYS A 1 99 ? 33.757 11.516 -15.555 1.00 87.38 99 LYS A C 1
ATOM 788 O O . LYS A 1 99 ? 32.533 11.404 -15.583 1.00 87.38 99 LYS A O 1
ATOM 793 N N . LEU A 1 100 ? 34.548 10.912 -16.441 1.00 86.56 100 LEU A N 1
ATOM 794 C CA . LEU A 1 100 ? 34.044 10.053 -17.514 1.00 86.56 100 LEU A CA 1
ATOM 795 C C . LEU A 1 100 ? 33.536 8.730 -16.945 1.00 86.56 100 LEU A C 1
ATOM 797 O O . LEU A 1 100 ? 32.441 8.303 -17.314 1.00 86.56 100 LEU A O 1
ATOM 801 N N . TYR A 1 101 ? 34.272 8.137 -16.002 1.00 88.94 101 TYR A N 1
ATOM 802 C CA . TYR A 1 101 ? 33.820 6.944 -15.288 1.00 88.94 101 TYR A CA 1
ATOM 803 C C . TYR A 1 101 ? 32.504 7.206 -14.542 1.00 88.94 101 TYR A C 1
ATOM 805 O O . TYR A 1 101 ? 31.502 6.535 -14.805 1.00 88.94 101 TYR A O 1
ATOM 813 N N . LEU A 1 102 ? 32.480 8.237 -13.686 1.00 87.31 102 LEU A N 1
ATOM 814 C CA . LEU A 1 102 ? 31.307 8.594 -12.884 1.00 87.31 102 LEU A CA 1
ATOM 815 C C . LEU A 1 102 ? 30.092 8.945 -13.747 1.00 87.31 102 LEU A C 1
ATOM 817 O O . LEU A 1 102 ? 28.966 8.614 -13.384 1.00 87.31 102 LEU A O 1
ATOM 821 N N . SER A 1 103 ? 30.307 9.584 -14.902 1.00 89.06 103 SER A N 1
ATOM 822 C CA . SER A 1 103 ? 29.211 9.976 -15.789 1.00 89.06 103 SER A CA 1
ATOM 823 C C . SER A 1 103 ? 28.418 8.792 -16.331 1.00 89.06 103 SER A C 1
ATOM 825 O O . SER A 1 103 ? 27.249 8.978 -16.656 1.00 89.06 103 SER A O 1
ATOM 827 N N . GLU A 1 104 ? 29.016 7.602 -16.420 1.00 92.19 104 GLU A N 1
ATOM 828 C CA . GLU A 1 104 ? 28.387 6.390 -16.954 1.00 92.19 104 GLU A CA 1
ATOM 829 C C . GLU A 1 104 ? 27.799 5.471 -15.878 1.00 92.19 104 GLU A C 1
ATOM 831 O O . GLU A 1 104 ? 27.121 4.493 -16.210 1.00 92.19 104 GLU A O 1
ATOM 836 N N . LEU A 1 105 ? 27.971 5.806 -14.598 1.00 89.88 105 LEU A N 1
ATOM 837 C CA . LEU A 1 105 ? 27.232 5.158 -13.523 1.00 89.88 105 LEU A CA 1
ATOM 838 C C . LEU A 1 105 ? 25.756 5.569 -13.584 1.00 89.88 105 LEU A C 1
ATOM 840 O O . LEU A 1 105 ? 25.395 6.704 -13.911 1.00 89.88 105 LEU A O 1
ATOM 844 N N . LYS A 1 106 ? 24.864 4.625 -13.283 1.00 87.69 106 LYS A N 1
ATOM 845 C CA . LYS A 1 106 ? 23.449 4.931 -13.106 1.00 87.69 106 LYS A CA 1
ATOM 846 C C . LYS A 1 106 ? 23.310 5.821 -11.884 1.00 87.69 106 LYS A C 1
ATOM 848 O O . LYS A 1 106 ? 23.685 5.440 -10.778 1.00 87.69 106 LYS A O 1
ATOM 853 N N . ASN A 1 107 ? 22.660 6.961 -12.075 1.00 75.38 107 ASN A N 1
ATOM 854 C CA . ASN A 1 107 ? 22.092 7.697 -10.964 1.00 75.38 107 ASN A CA 1
ATOM 855 C C . ASN A 1 107 ? 20.977 6.828 -10.385 1.00 75.38 107 ASN A C 1
ATOM 857 O O . ASN A 1 107 ? 19.876 6.775 -10.935 1.00 75.38 107 ASN A O 1
ATOM 861 N N . PHE A 1 108 ? 21.257 6.122 -9.293 1.00 63.88 108 PHE A N 1
ATOM 862 C CA . PHE A 1 108 ? 20.197 5.594 -8.453 1.00 63.88 108 PHE A CA 1
ATOM 863 C C . PHE A 1 108 ? 19.516 6.809 -7.822 1.00 63.88 108 PHE A C 1
ATOM 865 O O . PHE A 1 108 ? 19.898 7.275 -6.753 1.00 63.88 108 PHE A O 1
ATOM 872 N N . THR A 1 109 ? 18.538 7.392 -8.518 1.00 55.16 109 THR A N 1
ATOM 873 C CA . THR A 1 109 ? 17.591 8.281 -7.860 1.00 55.16 109 THR A CA 1
ATOM 874 C C . THR A 1 109 ? 16.894 7.428 -6.822 1.00 55.16 109 THR A C 1
ATOM 876 O O . THR A 1 109 ? 16.051 6.601 -7.168 1.00 55.16 109 THR A O 1
ATOM 879 N N . ASN A 1 110 ? 17.281 7.589 -5.557 1.00 51.06 110 ASN A N 1
ATOM 880 C CA . ASN A 1 110 ? 16.493 7.112 -4.436 1.00 51.06 110 ASN A CA 1
ATOM 881 C C . ASN A 1 110 ? 15.108 7.739 -4.601 1.00 51.06 110 ASN A C 1
ATOM 883 O O . ASN A 1 110 ? 14.913 8.925 -4.337 1.00 51.06 110 ASN A O 1
ATOM 887 N N . CYS A 1 111 ? 14.166 6.966 -5.137 1.00 46.28 111 CYS A N 1
ATOM 888 C CA . CYS A 1 111 ? 12.778 7.368 -5.252 1.00 46.28 111 CYS A CA 1
ATOM 889 C C . CYS A 1 111 ? 12.199 7.397 -3.838 1.00 46.28 111 CYS A C 1
ATOM 891 O O . CYS A 1 111 ? 11.595 6.434 -3.376 1.00 46.28 111 CYS A O 1
ATOM 893 N N . ASN A 1 112 ? 12.421 8.502 -3.133 1.00 53.09 112 ASN A N 1
ATOM 894 C CA . ASN A 1 112 ? 11.759 8.763 -1.870 1.00 53.09 112 ASN A CA 1
ATOM 895 C C . ASN A 1 112 ? 10.294 9.072 -2.179 1.00 53.09 112 ASN A C 1
ATOM 897 O O . ASN A 1 112 ? 9.964 10.098 -2.774 1.00 53.09 112 ASN A O 1
ATOM 901 N N . LEU A 1 113 ? 9.417 8.143 -1.816 1.00 46.59 113 LEU A N 1
ATOM 902 C CA . LEU A 1 113 ? 7.983 8.270 -2.015 1.00 46.59 113 LEU A CA 1
ATOM 903 C C . LEU A 1 113 ? 7.424 9.107 -0.858 1.00 46.59 113 LEU A C 1
ATOM 905 O O . LEU A 1 113 ? 7.199 8.600 0.239 1.00 46.59 113 LEU A O 1
ATOM 909 N N . ILE A 1 114 ? 7.254 10.411 -1.079 1.00 55.72 114 ILE A N 1
ATOM 910 C CA . ILE A 1 114 ? 6.603 11.294 -0.106 1.00 55.72 114 ILE A CA 1
ATOM 911 C C . ILE A 1 114 ? 5.093 11.098 -0.254 1.00 55.72 114 ILE A C 1
ATOM 913 O O . ILE A 1 114 ? 4.483 11.557 -1.218 1.00 55.72 114 ILE A O 1
ATOM 917 N N . SER A 1 115 ? 4.483 10.391 0.696 1.00 50.28 115 SER A N 1
ATOM 918 C CA . SER A 1 115 ? 3.028 10.268 0.777 1.00 50.28 115 SER A CA 1
ATOM 919 C C . SER A 1 115 ? 2.442 11.554 1.359 1.00 50.28 115 SER A C 1
ATOM 921 O O . SER A 1 115 ? 2.301 11.681 2.574 1.00 50.28 115 SER A O 1
ATOM 923 N N . ILE A 1 116 ? 2.094 12.513 0.502 1.00 56.81 116 ILE A N 1
ATOM 924 C CA . ILE A 1 116 ? 1.286 13.665 0.913 1.00 56.81 116 ILE A CA 1
ATOM 925 C C . ILE A 1 116 ? -0.163 13.178 1.016 1.00 56.81 116 ILE A C 1
ATOM 927 O O . ILE A 1 116 ? -0.762 12.780 0.018 1.00 56.81 116 ILE A O 1
ATOM 931 N N . VAL A 1 117 ? -0.723 13.170 2.228 1.00 56.31 117 VAL A N 1
ATOM 932 C CA . VAL A 1 117 ? -2.163 12.948 2.434 1.00 56.31 117 VAL A CA 1
ATOM 933 C C . VAL A 1 117 ? -2.873 14.241 2.049 1.00 56.31 117 VAL A C 1
ATOM 935 O O . VAL A 1 117 ? -3.195 15.063 2.900 1.00 56.31 117 VAL A O 1
ATOM 938 N N . ASP A 1 118 ? -3.029 14.461 0.750 1.00 58.81 118 ASP A N 1
ATOM 939 C CA . ASP A 1 118 ? -3.742 15.620 0.231 1.00 58.81 118 ASP A CA 1
ATOM 940 C C . ASP A 1 118 ? -5.239 15.301 0.093 1.00 58.81 118 ASP A C 1
ATOM 942 O O . ASP A 1 118 ? -5.635 14.228 -0.375 1.00 58.81 118 ASP A O 1
ATOM 946 N N . SER A 1 119 ? -6.088 16.250 0.490 1.00 63.12 119 SER A N 1
ATOM 947 C CA . SER A 1 119 ? -7.536 16.201 0.263 1.00 63.12 119 SER A CA 1
ATOM 948 C C . SER A 1 119 ? -7.908 16.249 -1.224 1.00 63.12 119 SER A C 1
ATOM 950 O O . SER A 1 119 ? -9.046 15.939 -1.570 1.00 63.12 119 SER A O 1
ATOM 952 N N . SER A 1 120 ? -6.953 16.569 -2.102 1.00 70.38 120 SER A N 1
ATOM 953 C CA . SER A 1 120 ? -7.132 16.662 -3.556 1.00 70.38 120 SER A CA 1
ATOM 954 C C . SER A 1 120 ? -7.377 15.328 -4.273 1.00 70.38 120 SER A C 1
ATOM 956 O O . SER A 1 120 ? -7.563 15.316 -5.488 1.00 70.38 120 SER A O 1
ATOM 958 N N . TYR A 1 121 ? -7.392 14.180 -3.579 1.00 76.56 121 TYR A N 1
ATOM 959 C CA . TYR A 1 121 ? -7.647 12.882 -4.225 1.00 76.56 121 TYR A CA 1
ATOM 960 C C . TYR A 1 121 ? -8.960 12.869 -5.022 1.00 76.56 121 TYR A C 1
ATOM 962 O O . TYR A 1 121 ? -8.991 12.374 -6.150 1.00 76.56 121 TYR A O 1
ATOM 970 N N . LEU A 1 122 ? -10.035 13.427 -4.455 1.00 76.62 122 LEU A N 1
ATOM 971 C CA . LEU A 1 122 ? -11.313 13.523 -5.158 1.00 76.62 122 LEU A CA 1
ATOM 972 C C . LEU A 1 122 ? -11.218 14.476 -6.350 1.00 76.62 122 LEU A C 1
ATOM 974 O O . LEU A 1 122 ? -11.672 14.111 -7.430 1.00 76.62 122 LEU A O 1
ATOM 978 N N . ASP A 1 123 ? -10.574 15.631 -6.194 1.00 80.75 123 ASP A N 1
ATOM 979 C CA . ASP A 1 123 ? -10.403 16.611 -7.274 1.00 80.75 123 ASP A CA 1
ATOM 980 C C . ASP A 1 123 ? -9.624 16.019 -8.457 1.00 80.75 123 ASP A C 1
ATOM 982 O O . ASP A 1 123 ? -10.023 16.150 -9.616 1.00 80.75 123 ASP A O 1
ATOM 986 N N . ASN A 1 124 ? -8.563 15.265 -8.162 1.00 83.00 124 ASN A N 1
ATOM 987 C CA . ASN A 1 124 ? -7.774 14.537 -9.152 1.00 83.00 124 ASN A CA 1
ATOM 988 C C . ASN A 1 124 ? -8.570 13.414 -9.824 1.00 83.00 124 ASN A C 1
ATOM 990 O O . ASN A 1 124 ? -8.370 13.125 -10.999 1.00 83.00 124 ASN A O 1
ATOM 994 N N . LEU A 1 125 ? -9.481 12.761 -9.105 1.00 82.62 125 LEU A N 1
ATOM 995 C CA . LEU A 1 125 ? -10.327 11.736 -9.702 1.00 82.62 125 LEU A CA 1
ATOM 996 C C . LEU A 1 125 ? -11.428 12.353 -10.581 1.00 82.62 125 LEU A C 1
ATOM 998 O O . LEU A 1 125 ? -11.718 11.835 -11.661 1.00 82.62 125 LEU A O 1
ATOM 1002 N N . HIS A 1 126 ? -12.005 13.477 -10.151 1.00 81.06 126 HIS A N 1
ATOM 1003 C CA . HIS A 1 126 ? -12.989 14.246 -10.912 1.00 81.06 126 HIS A CA 1
ATOM 1004 C C . HIS A 1 126 ? -12.397 14.836 -12.197 1.00 81.06 126 HIS A C 1
ATOM 1006 O O . HIS A 1 126 ? -13.082 14.850 -13.222 1.00 81.06 126 HIS A O 1
ATOM 1012 N N . SER A 1 127 ? -11.126 15.252 -12.184 1.00 85.38 127 SER A N 1
ATOM 1013 C CA . SER A 1 127 ? -10.445 15.751 -13.385 1.00 85.38 127 SER A CA 1
ATOM 1014 C C . SER A 1 127 ? -10.250 14.669 -14.458 1.00 85.38 127 SER A C 1
ATOM 1016 O O . SER A 1 127 ? -10.213 14.978 -15.648 1.00 85.38 127 SER A O 1
ATOM 1018 N N . VAL A 1 128 ? -10.204 13.388 -14.071 1.00 87.12 128 VAL A N 1
ATOM 1019 C CA . VAL A 1 128 ? -10.059 12.256 -15.003 1.00 87.12 128 VAL A CA 1
ATOM 1020 C C . VAL A 1 128 ? -11.369 11.930 -15.732 1.00 87.12 128 VAL A C 1
ATOM 1022 O O . VAL A 1 128 ? -11.348 11.492 -16.889 1.00 87.12 128 VAL A O 1
ATOM 1025 N N . SER A 1 129 ? -12.528 12.079 -15.079 1.00 88.56 129 SER A N 1
ATOM 1026 C CA . SER A 1 129 ? -13.830 11.880 -15.725 1.00 88.56 129 SER A CA 1
ATOM 1027 C C . SER A 1 129 ? -15.008 12.403 -14.901 1.00 88.56 129 SER A C 1
ATOM 1029 O O . SER A 1 129 ? -15.059 12.239 -13.689 1.00 88.56 129 SER A O 1
ATOM 1031 N N . ASN A 1 130 ? -16.041 12.886 -15.595 1.00 86.38 130 ASN A N 1
ATOM 1032 C CA . ASN A 1 130 ? -17.354 13.205 -15.026 1.00 86.38 130 ASN A CA 1
ATOM 1033 C C . ASN A 1 130 ? -18.344 12.016 -15.008 1.00 86.38 130 ASN A C 1
ATOM 1035 O O . ASN A 1 130 ? -19.468 12.157 -14.532 1.00 86.38 130 ASN A O 1
ATOM 1039 N N . ASN A 1 131 ? -17.967 10.841 -15.529 1.00 92.69 131 ASN A N 1
ATOM 1040 C CA . ASN A 1 131 ? -18.847 9.674 -15.579 1.00 92.69 131 ASN A CA 1
ATOM 1041 C C . ASN A 1 131 ? -18.669 8.806 -14.326 1.00 92.69 131 ASN A C 1
ATOM 1043 O O . ASN A 1 131 ? -17.661 8.112 -14.178 1.00 92.69 131 ASN A O 1
ATOM 1047 N N . PHE A 1 132 ? -19.685 8.776 -13.460 1.00 92.00 132 PHE A N 1
ATOM 1048 C CA . PHE A 1 132 ? -19.633 8.038 -12.194 1.00 92.00 132 PHE A CA 1
ATOM 1049 C C . PHE A 1 132 ? -19.342 6.538 -12.371 1.00 92.00 132 PHE A C 1
ATOM 1051 O O . PHE A 1 132 ? -18.516 5.975 -11.654 1.00 92.00 132 PHE A O 1
ATOM 1058 N N . CYS A 1 133 ? -19.935 5.886 -13.376 1.00 94.62 133 CYS A N 1
ATOM 1059 C CA . CYS A 1 133 ? -19.670 4.475 -13.669 1.00 94.62 133 CYS A CA 1
ATOM 1060 C C . CYS A 1 133 ? -18.215 4.234 -14.101 1.00 94.62 133 CYS A C 1
ATOM 1062 O O . CYS A 1 133 ? -17.629 3.203 -13.760 1.00 94.62 133 CYS A O 1
ATOM 1064 N N . LYS A 1 134 ? -17.610 5.178 -14.833 1.00 94.56 134 LYS A N 1
ATOM 1065 C CA . LYS A 1 134 ? -16.188 5.124 -15.200 1.00 94.56 134 LYS A CA 1
ATOM 1066 C C . LYS A 1 134 ? -15.297 5.307 -13.972 1.00 94.56 134 LYS A C 1
ATOM 1068 O O . LYS A 1 134 ? -14.352 4.539 -13.815 1.00 94.56 134 LYS A O 1
ATOM 1073 N N . LEU A 1 135 ? -15.626 6.241 -13.078 1.00 93.75 135 LEU A N 1
ATOM 1074 C CA . LEU A 1 135 ? -14.883 6.446 -11.829 1.00 93.75 135 LEU A CA 1
ATOM 1075 C C . LEU A 1 135 ? -14.908 5.205 -10.931 1.00 93.75 135 LEU A C 1
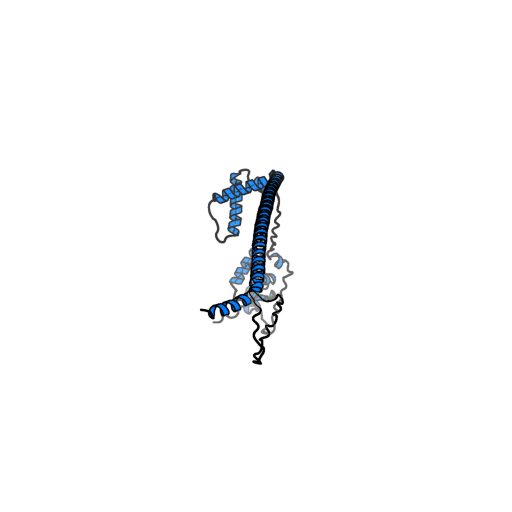ATOM 1077 O O . LEU A 1 135 ? -13.860 4.793 -10.438 1.00 93.75 135 LEU A O 1
ATOM 1081 N N . ILE A 1 136 ? -16.065 4.546 -10.799 1.00 95.44 136 ILE A N 1
ATOM 1082 C CA . ILE A 1 136 ? -16.175 3.270 -10.072 1.00 95.44 136 ILE A CA 1
ATOM 1083 C C . ILE A 1 136 ? -15.202 2.237 -10.650 1.00 95.44 136 ILE A C 1
ATOM 1085 O O . ILE A 1 136 ? -14.484 1.582 -9.897 1.00 95.44 136 ILE A O 1
ATOM 1089 N N . ARG A 1 137 ? -15.147 2.101 -11.983 1.00 96.00 137 ARG A N 1
ATOM 1090 C CA . ARG A 1 137 ? -14.235 1.157 -12.646 1.00 96.00 137 ARG A CA 1
ATOM 1091 C C . ARG A 1 137 ? -12.766 1.510 -12.419 1.00 96.00 137 ARG A C 1
ATOM 1093 O O . ARG A 1 137 ? -11.980 0.609 -12.149 1.00 96.00 137 ARG A O 1
ATOM 1100 N N . ILE A 1 138 ? -12.404 2.791 -12.496 1.00 94.38 138 ILE A N 1
ATOM 1101 C CA . ILE A 1 138 ? -11.036 3.263 -12.235 1.00 94.38 138 ILE A CA 1
ATOM 1102 C C . ILE A 1 138 ? -10.613 2.887 -10.811 1.00 94.38 138 ILE A C 1
ATOM 1104 O O . ILE A 1 138 ? -9.596 2.221 -10.632 1.00 94.38 138 ILE A O 1
ATOM 1108 N N . VAL A 1 139 ? -11.424 3.233 -9.806 1.00 94.44 139 VAL A N 1
ATOM 1109 C CA . VAL A 1 139 ? -11.132 2.911 -8.400 1.00 94.44 139 VAL A CA 1
ATOM 1110 C C . VAL A 1 139 ? -11.081 1.397 -8.171 1.00 94.44 139 VAL A C 1
ATOM 1112 O O . VAL A 1 139 ? -10.230 0.921 -7.423 1.00 94.44 139 VAL A O 1
ATOM 1115 N N . ALA A 1 140 ? -11.927 0.620 -8.850 1.00 96.44 140 ALA A N 1
ATOM 1116 C CA . ALA A 1 140 ? -11.903 -0.840 -8.768 1.00 96.44 140 ALA A CA 1
ATOM 1117 C C . ALA A 1 140 ? -10.598 -1.430 -9.313 1.00 96.44 140 ALA A C 1
ATOM 1119 O O . ALA A 1 140 ? -10.008 -2.304 -8.679 1.00 96.44 140 ALA A O 1
ATOM 1120 N N . PHE A 1 141 ? -10.095 -0.915 -10.438 1.00 96.00 141 PHE A N 1
ATOM 1121 C CA . PHE A 1 141 ? -8.790 -1.320 -10.958 1.00 96.00 141 PHE A CA 1
ATOM 1122 C C . PHE A 1 141 ? -7.635 -0.896 -10.048 1.00 96.00 141 PHE A C 1
ATOM 1124 O O . PHE A 1 141 ? -6.708 -1.682 -9.866 1.00 96.00 141 PHE A O 1
ATOM 1131 N N . ILE A 1 142 ? -7.703 0.287 -9.430 1.00 93.81 142 ILE A N 1
ATOM 1132 C CA . ILE A 1 142 ? -6.713 0.733 -8.439 1.00 93.81 142 ILE A CA 1
ATOM 1133 C C . ILE A 1 142 ? -6.677 -0.234 -7.244 1.00 93.81 142 ILE A C 1
ATOM 1135 O O . ILE A 1 142 ? -5.607 -0.704 -6.857 1.00 93.81 142 ILE A O 1
ATOM 1139 N N . PHE A 1 143 ? -7.834 -0.602 -6.686 1.00 94.25 143 PHE A N 1
ATOM 1140 C CA . PHE A 1 143 ? -7.898 -1.573 -5.587 1.00 94.25 143 PHE A CA 1
ATOM 1141 C C . PHE A 1 143 ? -7.409 -2.958 -5.998 1.00 94.25 143 PHE A C 1
ATOM 1143 O O . PHE A 1 143 ? -6.657 -3.585 -5.252 1.00 94.25 143 PHE A O 1
ATOM 1150 N N . ARG A 1 144 ? -7.772 -3.426 -7.197 1.00 95.12 144 ARG A N 1
ATOM 1151 C CA . ARG A 1 144 ? -7.262 -4.692 -7.728 1.00 95.12 144 ARG A CA 1
ATOM 1152 C C . ARG A 1 144 ? -5.745 -4.670 -7.877 1.00 95.12 144 ARG A C 1
ATOM 1154 O O . ARG A 1 144 ? -5.096 -5.647 -7.518 1.00 95.12 144 ARG A O 1
ATOM 1161 N N . PHE A 1 145 ? -5.184 -3.570 -8.375 1.00 94.31 145 PHE A N 1
ATOM 1162 C CA . PHE A 1 145 ? -3.741 -3.398 -8.491 1.00 94.31 145 PHE A CA 1
ATOM 1163 C C . PHE A 1 145 ? -3.064 -3.554 -7.125 1.00 94.31 145 PHE A C 1
ATOM 1165 O O . PHE A 1 145 ? -2.192 -4.406 -6.978 1.00 94.31 145 PHE A O 1
ATOM 1172 N N . PHE A 1 146 ? -3.533 -2.833 -6.102 1.00 92.25 146 PHE A N 1
ATOM 1173 C CA . PHE A 1 146 ? -2.989 -2.962 -4.747 1.00 92.25 146 PHE A CA 1
ATOM 1174 C C . PHE A 1 146 ? -3.143 -4.369 -4.160 1.00 92.25 146 PHE A C 1
ATOM 1176 O O . PHE A 1 146 ? -2.217 -4.866 -3.522 1.00 92.25 146 PHE A O 1
ATOM 1183 N N . ASN A 1 147 ? -4.275 -5.035 -4.392 1.00 91.81 147 ASN A N 1
ATOM 1184 C CA . ASN A 1 147 ? -4.481 -6.406 -3.926 1.00 91.81 147 ASN A CA 1
ATOM 1185 C C . ASN A 1 147 ? -3.541 -7.398 -4.625 1.00 91.81 147 ASN A C 1
ATOM 1187 O O . ASN A 1 147 ? -2.972 -8.265 -3.967 1.00 91.81 147 ASN A O 1
ATOM 1191 N N . ASN A 1 148 ? -3.322 -7.240 -5.932 1.00 93.75 148 ASN A N 1
ATOM 1192 C CA . ASN A 1 148 ? -2.396 -8.072 -6.697 1.00 93.75 148 ASN A CA 1
ATOM 1193 C C . ASN A 1 148 ? -0.934 -7.861 -6.285 1.00 93.75 148 ASN A C 1
ATOM 1195 O O . ASN A 1 148 ? -0.151 -8.797 -6.388 1.00 93.75 148 ASN A O 1
ATOM 1199 N N . LEU A 1 149 ? -0.557 -6.673 -5.801 1.00 91.56 149 LEU A N 1
ATOM 1200 C CA . LEU A 1 149 ? 0.783 -6.441 -5.247 1.00 91.56 149 LEU A CA 1
ATOM 1201 C C . LEU A 1 149 ? 1.013 -7.165 -3.912 1.00 91.56 149 LEU A C 1
ATOM 1203 O O . LEU A 1 149 ? 2.150 -7.462 -3.565 1.00 91.56 149 LEU A O 1
ATOM 1207 N N . ARG A 1 150 ? -0.055 -7.431 -3.152 1.00 89.56 150 ARG A N 1
ATOM 1208 C CA . ARG A 1 150 ? 0.005 -8.070 -1.826 1.00 89.56 150 ARG A CA 1
ATOM 1209 C C . ARG A 1 150 ? -0.186 -9.588 -1.869 1.00 89.56 150 ARG A C 1
ATOM 1211 O O . ARG A 1 150 ? -0.084 -10.232 -0.831 1.00 89.56 150 ARG A O 1
ATOM 1218 N N . SER A 1 151 ? -0.498 -10.150 -3.034 1.00 86.62 151 SER A N 1
ATOM 1219 C CA . SER A 1 151 ? -0.879 -11.553 -3.201 1.00 86.62 151 SER A CA 1
ATOM 1220 C C . SER A 1 151 ? 0.020 -12.251 -4.218 1.00 86.62 151 SER A C 1
ATOM 1222 O O . SER A 1 151 ? 0.352 -11.691 -5.259 1.00 86.62 151 SER A O 1
ATOM 1224 N N . THR A 1 152 ? 0.370 -13.509 -3.949 1.00 81.69 152 THR A N 1
ATOM 1225 C CA . THR A 1 152 ? 1.078 -14.381 -4.901 1.00 81.69 152 THR A CA 1
ATOM 1226 C C . THR A 1 152 ? 0.169 -14.839 -6.045 1.00 81.69 152 THR A C 1
ATOM 1228 O O . THR A 1 152 ? 0.639 -15.081 -7.155 1.00 81.69 152 THR A O 1
ATOM 1231 N N . SER A 1 153 ? -1.145 -14.904 -5.800 1.00 86.00 153 SER A N 1
ATOM 1232 C CA . SER A 1 153 ? -2.166 -15.179 -6.812 1.00 86.00 153 SER A CA 1
ATOM 1233 C C . SER A 1 153 ? -2.759 -13.875 -7.339 1.00 86.00 153 SER A C 1
ATOM 1235 O O . SER A 1 153 ? -3.292 -13.070 -6.568 1.00 86.00 153 SER A O 1
ATOM 1237 N N . ARG A 1 154 ? -2.658 -13.665 -8.655 1.00 88.50 154 ARG A N 1
ATOM 1238 C CA . ARG A 1 154 ? -3.112 -12.441 -9.325 1.00 88.50 154 ARG A CA 1
ATOM 1239 C C . ARG A 1 154 ? -4.520 -12.615 -9.875 1.00 88.50 154 ARG A C 1
ATOM 1241 O O . ARG A 1 154 ? -4.787 -13.537 -10.641 1.00 88.50 154 ARG A O 1
ATOM 1248 N N . PHE A 1 155 ? -5.393 -11.667 -9.558 1.00 86.06 155 PHE A N 1
ATOM 1249 C CA . PHE A 1 155 ? -6.717 -11.571 -10.159 1.00 86.06 155 PHE A CA 1
ATOM 1250 C C . PHE A 1 155 ? -6.612 -10.937 -11.547 1.00 86.06 155 PHE A C 1
ATOM 1252 O O . PHE A 1 155 ? -6.161 -9.795 -11.694 1.00 86.06 155 PHE A O 1
ATOM 1259 N N . LEU A 1 156 ? -7.036 -11.695 -12.558 1.00 89.19 156 LEU A N 1
ATOM 1260 C CA . LEU A 1 156 ? -7.036 -11.326 -13.972 1.00 89.19 156 LEU A CA 1
ATOM 1261 C C . LEU A 1 156 ? -8.473 -11.373 -14.520 1.00 89.19 156 LEU A C 1
ATOM 1263 O O . LEU A 1 156 ? -9.322 -12.081 -13.985 1.00 89.19 156 LEU A O 1
ATOM 1267 N N . GLY A 1 157 ? -8.744 -10.628 -15.595 1.00 91.31 157 GLY A N 1
ATOM 1268 C CA . GLY A 1 157 ? -10.044 -10.630 -16.280 1.00 91.31 157 GLY A CA 1
ATOM 1269 C C . GLY A 1 157 ? -10.974 -9.462 -15.912 1.00 91.31 157 GLY A C 1
ATOM 1270 O O . GLY A 1 157 ? -10.509 -8.442 -15.397 1.00 91.31 157 GLY A O 1
ATOM 1271 N N . PRO A 1 158 ? -12.285 -9.561 -16.207 1.00 94.38 158 PRO A N 1
ATOM 1272 C CA . PRO A 1 158 ? -13.255 -8.491 -15.958 1.00 94.38 158 PRO A CA 1
ATOM 1273 C C . PRO A 1 158 ? -13.380 -8.108 -14.475 1.00 94.38 158 PRO A C 1
ATOM 1275 O O . PRO A 1 158 ? -13.051 -8.888 -13.581 1.00 94.38 158 PRO A O 1
ATOM 1278 N N . LEU A 1 159 ? -13.855 -6.890 -14.196 1.00 95.38 159 LEU A N 1
ATOM 1279 C CA . LEU A 1 159 ? -14.164 -6.448 -12.830 1.00 95.38 159 LEU A CA 1
ATOM 1280 C C . LEU A 1 159 ? -15.344 -7.241 -12.264 1.00 95.38 159 LEU A C 1
ATOM 1282 O O . LEU A 1 159 ? -16.382 -7.360 -12.914 1.00 95.38 159 LEU A O 1
ATOM 1286 N N . THR A 1 160 ? -15.193 -7.757 -11.046 1.00 95.69 160 THR A N 1
ATOM 1287 C CA . THR A 1 160 ? -16.271 -8.465 -10.351 1.00 95.69 160 THR A CA 1
ATOM 1288 C C . THR A 1 160 ? -17.282 -7.479 -9.771 1.00 95.69 160 THR A C 1
ATOM 1290 O O . THR A 1 160 ? -16.958 -6.330 -9.460 1.00 95.69 160 THR A O 1
ATOM 1293 N N . LEU A 1 161 ? -18.517 -7.940 -9.555 1.00 96.19 161 LEU A N 1
ATOM 1294 C CA . LEU A 1 161 ? -19.554 -7.132 -8.905 1.00 96.19 161 LEU A CA 1
ATOM 1295 C C . LEU A 1 161 ? -19.110 -6.631 -7.522 1.00 96.19 161 LEU A C 1
ATOM 1297 O O . LEU A 1 161 ? -19.371 -5.482 -7.175 1.00 96.19 161 LEU A O 1
ATOM 1301 N N . LYS A 1 162 ? -18.394 -7.465 -6.761 1.00 96.06 162 LYS A N 1
ATOM 1302 C CA . LYS A 1 162 ? -17.895 -7.120 -5.425 1.00 96.06 162 LYS A CA 1
ATOM 1303 C C . LYS A 1 162 ? -16.889 -5.970 -5.468 1.00 96.06 162 LYS A C 1
ATOM 1305 O O . LYS A 1 162 ? -16.968 -5.067 -4.641 1.00 96.06 162 LYS A O 1
ATOM 1310 N N . GLU A 1 163 ? -15.979 -5.971 -6.442 1.00 96.81 163 GLU A N 1
ATOM 1311 C CA . GLU A 1 163 ? -15.030 -4.867 -6.631 1.00 96.81 163 GLU A CA 1
ATOM 1312 C C . GLU A 1 163 ? -15.754 -3.576 -7.006 1.00 96.81 163 GLU A C 1
ATOM 1314 O O . GLU A 1 163 ? -15.492 -2.534 -6.414 1.00 96.81 163 GLU A O 1
ATOM 1319 N N . LEU A 1 164 ? -16.725 -3.647 -7.920 1.00 97.50 164 LEU A N 1
ATOM 1320 C CA . LEU A 1 164 ? -17.518 -2.481 -8.311 1.00 97.50 164 LEU A CA 1
ATOM 1321 C C . LEU A 1 164 ? -18.329 -1.916 -7.135 1.00 97.50 164 LEU A C 1
ATOM 1323 O O . LEU A 1 164 ? -18.388 -0.700 -6.955 1.00 97.50 164 LEU A O 1
ATOM 1327 N N . GLN A 1 165 ? -18.934 -2.779 -6.316 1.00 97.50 165 GLN A N 1
ATOM 1328 C CA . GLN A 1 165 ? -19.680 -2.374 -5.122 1.00 97.50 165 GLN A CA 1
ATOM 1329 C C . GLN A 1 165 ? -18.773 -1.729 -4.074 1.00 97.50 165 GLN A C 1
ATOM 1331 O O . GLN A 1 165 ? -19.117 -0.670 -3.548 1.00 97.50 165 GLN A O 1
ATOM 1336 N N . LEU A 1 166 ? -17.612 -2.332 -3.803 1.00 96.69 166 LEU A N 1
ATOM 1337 C CA . LEU A 1 166 ? -16.631 -1.784 -2.872 1.00 96.69 166 LEU A CA 1
ATOM 1338 C C . LEU A 1 166 ? -16.174 -0.396 -3.328 1.00 96.69 166 LEU A C 1
ATOM 1340 O O . LEU A 1 166 ? -16.238 0.555 -2.555 1.00 96.69 166 LEU A O 1
ATOM 1344 N N . SER A 1 167 ? -15.787 -0.258 -4.595 1.00 96.12 167 SER A N 1
ATOM 1345 C CA . SER A 1 167 ? -15.332 1.015 -5.155 1.00 96.12 167 SER A CA 1
ATOM 1346 C C . SER A 1 167 ? -16.418 2.082 -5.153 1.00 96.12 167 SER A C 1
ATOM 1348 O O . SER A 1 167 ? -16.142 3.226 -4.793 1.00 96.12 167 SER A O 1
ATOM 1350 N N . LYS A 1 168 ? -17.665 1.715 -5.475 1.00 96.44 168 LYS A N 1
ATOM 1351 C CA . LYS A 1 168 ? -18.815 2.618 -5.350 1.00 96.44 168 LYS A CA 1
ATOM 1352 C C . LYS A 1 168 ? -18.977 3.103 -3.911 1.00 96.44 168 LYS A C 1
ATOM 1354 O O . LYS A 1 168 ? -19.103 4.303 -3.689 1.00 96.44 168 LYS A O 1
ATOM 1359 N N . LEU A 1 169 ? -18.974 2.186 -2.944 1.00 96.56 169 LEU A N 1
ATOM 1360 C CA . LEU A 1 169 ? -19.154 2.529 -1.537 1.00 96.56 169 LEU A CA 1
ATOM 1361 C C . LEU A 1 169 ? -18.023 3.430 -1.036 1.00 96.56 169 LEU A C 1
ATOM 1363 O O . LEU A 1 169 ? -18.288 4.401 -0.334 1.00 96.56 169 LEU A O 1
ATOM 1367 N N . THR A 1 170 ? -16.778 3.143 -1.415 1.00 93.62 170 THR A N 1
ATOM 1368 C CA . THR A 1 170 ? -15.638 3.974 -1.029 1.00 93.62 170 THR A CA 1
ATOM 1369 C C . THR A 1 170 ? -15.748 5.382 -1.599 1.00 93.62 170 THR A C 1
ATOM 1371 O O . THR A 1 170 ? -15.537 6.334 -0.858 1.00 93.62 170 THR A O 1
ATOM 1374 N N . LEU A 1 171 ? -16.134 5.535 -2.868 1.00 92.19 171 LEU A N 1
ATOM 1375 C CA . LEU A 1 171 ? -16.342 6.857 -3.465 1.00 92.19 171 LEU A CA 1
ATOM 1376 C C . LEU A 1 171 ? -17.409 7.664 -2.728 1.00 92.19 171 LEU A C 1
ATOM 1378 O O . LEU A 1 171 ? -17.179 8.823 -2.397 1.00 92.19 171 LEU A O 1
ATOM 1382 N N . VAL A 1 172 ? -18.545 7.035 -2.419 1.00 91.75 172 VAL A N 1
ATOM 1383 C CA . VAL A 1 172 ? -19.616 7.681 -1.649 1.00 91.75 172 VAL A CA 1
ATOM 1384 C C . VAL A 1 172 ? -19.109 8.104 -0.271 1.00 91.75 172 VAL A C 1
ATOM 1386 O O . VAL A 1 172 ? -19.299 9.253 0.113 1.00 91.75 172 VAL A O 1
ATOM 1389 N N . LYS A 1 173 ? -18.407 7.216 0.442 1.00 90.00 173 LYS A N 1
ATOM 1390 C CA . LYS A 1 173 ? -17.841 7.521 1.764 1.00 90.00 173 LYS A CA 1
ATOM 1391 C C . LYS A 1 173 ? -16.820 8.653 1.720 1.00 90.00 173 LYS A C 1
ATOM 1393 O O . LYS A 1 173 ? -16.800 9.471 2.630 1.00 90.00 173 LYS A O 1
ATOM 1398 N N . LEU A 1 174 ? -15.987 8.709 0.683 1.00 88.12 174 LEU A N 1
ATOM 1399 C CA . LEU A 1 174 ? -15.005 9.778 0.510 1.00 88.12 174 LEU A CA 1
ATOM 1400 C C . LEU A 1 174 ? -15.697 11.131 0.329 1.00 88.12 174 LEU A C 1
ATOM 1402 O O . LEU A 1 174 ? -15.383 12.059 1.066 1.00 88.12 174 LEU A O 1
ATOM 1406 N N . VAL A 1 175 ? -16.680 11.217 -0.575 1.00 88.56 175 VAL A N 1
ATOM 1407 C CA . VAL A 1 175 ? -17.464 12.447 -0.785 1.00 88.56 175 VAL A CA 1
ATOM 1408 C C . VAL A 1 175 ? -18.210 12.839 0.491 1.00 88.56 175 VAL A C 1
ATOM 1410 O O . VAL A 1 175 ? -18.226 14.006 0.871 1.00 88.56 175 VAL A O 1
ATOM 1413 N N . GLN A 1 176 ? -18.789 11.869 1.201 1.00 88.75 176 GLN A N 1
ATOM 1414 C CA . GLN A 1 176 ? -19.452 12.126 2.476 1.00 88.75 176 GLN A CA 1
ATOM 1415 C C . GLN A 1 176 ? -18.484 12.682 3.525 1.00 88.75 176 GLN A C 1
ATOM 1417 O O . GLN A 1 176 ? -18.801 13.665 4.188 1.00 88.75 176 GLN A O 1
ATOM 1422 N N . ALA A 1 177 ? -17.289 12.101 3.644 1.00 85.19 177 ALA A N 1
ATOM 1423 C CA . ALA A 1 177 ? -16.273 12.544 4.592 1.00 85.19 177 ALA A CA 1
ATOM 1424 C C . ALA A 1 177 ? -15.749 13.957 4.294 1.00 85.19 177 ALA A C 1
ATOM 1426 O O . ALA A 1 177 ? -15.370 14.672 5.224 1.00 85.19 177 ALA A O 1
ATOM 1427 N N . THR A 1 178 ? -15.728 14.369 3.022 1.00 83.94 178 THR A N 1
ATOM 1428 C CA . THR A 1 178 ? -15.331 15.726 2.630 1.00 83.94 178 THR A CA 1
ATOM 1429 C C . THR A 1 178 ? -16.465 16.735 2.782 1.00 83.94 178 THR A C 1
ATOM 1431 O O . THR A 1 178 ? -16.240 17.811 3.329 1.00 83.94 178 THR A O 1
ATOM 1434 N N . SER A 1 179 ? -17.678 16.400 2.336 1.00 87.00 179 SER A N 1
ATOM 1435 C CA . SER A 1 179 ? -18.802 17.344 2.259 1.00 87.00 179 SER A CA 1
ATOM 1436 C C . SER A 1 179 ? -19.608 17.451 3.552 1.00 87.00 179 SER A C 1
ATOM 1438 O O . SER A 1 179 ? -20.082 18.535 3.865 1.00 87.00 179 SER A O 1
ATOM 1440 N N . PHE A 1 180 ? -19.736 16.361 4.315 1.00 87.06 180 PHE A N 1
ATOM 1441 C CA . PHE A 1 180 ? -20.557 16.282 5.534 1.00 87.06 180 PHE A CA 1
ATOM 1442 C C . PHE A 1 180 ? -19.710 16.023 6.779 1.00 87.06 180 PHE A C 1
ATOM 1444 O O . PHE A 1 180 ? -20.088 15.294 7.699 1.00 87.06 180 PHE A O 1
ATOM 1451 N N . ARG A 1 181 ? -18.493 16.571 6.794 1.00 85.81 181 ARG A N 1
ATOM 1452 C CA . ARG A 1 181 ? -17.516 16.300 7.853 1.00 85.81 181 ARG A CA 1
ATOM 1453 C C . ARG A 1 181 ? -18.039 16.677 9.240 1.00 85.81 181 ARG A C 1
ATOM 1455 O O . ARG A 1 181 ? -17.673 16.030 10.220 1.00 85.81 181 ARG A O 1
ATOM 1462 N N . VAL A 1 182 ? -18.820 17.751 9.340 1.00 83.88 182 VAL A N 1
ATOM 1463 C CA . VAL A 1 182 ? -19.331 18.266 10.618 1.00 83.88 182 VAL A CA 1
ATOM 1464 C C . VAL A 1 182 ? -20.491 17.406 11.103 1.00 83.88 182 VAL A C 1
ATOM 1466 O O . VAL A 1 182 ? -20.504 16.993 12.259 1.00 83.88 182 VAL A O 1
ATOM 1469 N N . GLU A 1 183 ? -21.409 17.083 10.204 1.00 87.31 183 GLU A N 1
ATOM 1470 C CA . GLU A 1 183 ? -22.599 16.278 10.439 1.00 87.31 183 GLU A CA 1
ATOM 1471 C C . GLU A 1 183 ? -22.214 14.857 10.842 1.00 87.31 183 GLU A C 1
ATOM 1473 O O . GLU A 1 183 ? -22.689 14.373 11.862 1.00 87.31 183 GLU A O 1
ATOM 1478 N N . ILE A 1 184 ? -21.278 14.225 10.125 1.00 85.75 184 ILE A N 1
ATOM 1479 C CA . ILE A 1 184 ? -20.760 12.892 10.472 1.00 85.75 184 ILE A CA 1
ATOM 1480 C C . ILE A 1 184 ? -20.146 12.907 11.875 1.00 85.75 184 ILE A C 1
ATOM 1482 O O . ILE A 1 184 ? -20.467 12.053 12.695 1.00 85.75 184 ILE A O 1
ATOM 1486 N N . LYS A 1 185 ? -19.331 13.919 12.198 1.00 85.12 185 LYS A N 1
ATOM 1487 C CA . LYS A 1 185 ? -18.762 14.067 13.548 1.00 85.12 185 LYS A CA 1
ATOM 1488 C C . LYS A 1 185 ? -19.820 14.327 14.621 1.00 85.12 185 LYS A C 1
ATOM 1490 O O . LYS A 1 185 ? -19.596 13.981 15.779 1.00 85.12 185 LYS A O 1
ATOM 1495 N N . SER A 1 186 ? -20.920 14.994 14.277 1.00 82.44 186 SER A N 1
ATOM 1496 C CA . SER A 1 186 ? -22.030 15.238 15.200 1.00 82.44 186 SER A CA 1
ATOM 1497 C C . SER A 1 186 ? -22.808 13.953 15.463 1.00 82.44 186 SER A C 1
ATOM 1499 O O . SER A 1 186 ? -23.026 13.611 16.619 1.00 82.44 186 SER A O 1
ATOM 1501 N N . LEU A 1 187 ? -23.126 13.198 14.409 1.00 81.94 187 LEU A N 1
ATOM 1502 C CA . LEU A 1 187 ? -23.817 11.912 14.492 1.00 81.94 187 LEU A CA 1
ATOM 1503 C C . LEU A 1 187 ? -23.005 10.882 15.283 1.00 81.94 187 LEU A C 1
ATOM 1505 O O . LEU A 1 187 ? -23.539 10.239 16.179 1.00 81.94 187 LEU A O 1
ATOM 1509 N N . GLU A 1 188 ? -21.694 10.795 15.045 1.00 82.44 188 GLU A N 1
ATOM 1510 C CA . GLU A 1 188 ? -20.807 9.932 15.836 1.00 82.44 188 GLU A CA 1
ATOM 1511 C C . GLU A 1 188 ? -20.832 10.301 17.329 1.00 82.44 188 GLU A C 1
ATOM 1513 O O . GLU A 1 188 ? -20.809 9.427 18.196 1.00 82.44 188 GLU A O 1
ATOM 1518 N N . LYS A 1 189 ? -20.903 11.598 17.658 1.00 79.31 189 LYS A N 1
ATOM 1519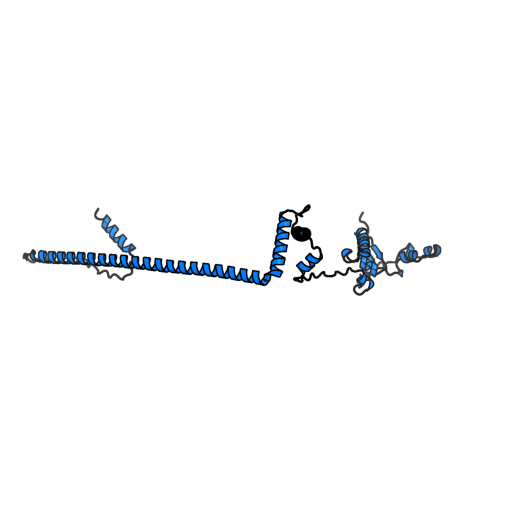 C CA . LYS A 1 189 ? -21.005 12.055 19.051 1.00 79.31 189 LYS A CA 1
ATOM 1520 C C . LYS A 1 189 ? -22.370 11.753 19.660 1.00 79.31 189 LYS A C 1
ATOM 1522 O O . LYS A 1 189 ? -22.412 11.360 20.825 1.00 79.31 189 LYS A O 1
ATOM 1527 N N . GLU A 1 190 ? -23.453 11.951 18.916 1.00 78.38 190 GLU A N 1
ATOM 1528 C CA . GLU A 1 190 ? -24.818 11.661 19.367 1.00 78.38 190 GLU A CA 1
ATOM 1529 C C . GLU A 1 190 ? -25.015 10.167 19.632 1.00 78.38 190 GLU A C 1
ATOM 1531 O O . GLU A 1 190 ? -25.515 9.815 20.701 1.00 78.38 190 GLU A O 1
ATOM 1536 N N . ASP A 1 191 ? -24.515 9.291 18.756 1.00 77.88 191 ASP A N 1
ATOM 1537 C CA . ASP A 1 191 ? -24.541 7.838 18.963 1.00 77.88 191 ASP A CA 1
ATOM 1538 C C . ASP A 1 191 ? -23.764 7.437 20.224 1.00 77.88 191 ASP A C 1
ATOM 1540 O O . ASP A 1 191 ? -24.265 6.694 21.073 1.00 77.88 191 ASP A O 1
ATOM 1544 N N . ILE A 1 192 ? -22.559 7.987 20.415 1.00 79.25 192 ILE A N 1
ATOM 1545 C CA . ILE A 1 192 ? -21.754 7.724 21.617 1.00 79.25 192 ILE A CA 1
ATOM 1546 C C . ILE A 1 192 ? -22.471 8.221 22.880 1.00 79.25 192 ILE A C 1
ATOM 1548 O O . ILE A 1 192 ? -22.416 7.565 23.926 1.00 79.25 192 ILE A O 1
ATOM 1552 N N . GLN A 1 193 ? -23.145 9.372 22.820 1.00 80.00 193 GLN A N 1
ATOM 1553 C CA . GLN A 1 193 ? -23.925 9.885 23.947 1.00 80.00 193 GLN A CA 1
ATOM 1554 C C . GLN A 1 193 ? -25.176 9.044 24.224 1.00 80.00 193 GLN A C 1
ATOM 1556 O O . GLN A 1 193 ? -25.497 8.817 25.394 1.00 80.00 193 GLN A O 1
ATOM 1561 N N . GLY A 1 194 ? -25.853 8.552 23.184 1.00 82.19 194 GLY A N 1
ATOM 1562 C CA . GLY A 1 194 ? -26.987 7.636 23.294 1.00 82.19 194 GLY A CA 1
ATOM 1563 C C . GLY A 1 194 ? -26.594 6.341 24.000 1.00 82.19 194 GLY A C 1
ATOM 1564 O O . GLY A 1 194 ? -27.194 5.982 25.014 1.00 82.19 194 GLY A O 1
ATOM 1565 N N . VAL A 1 195 ? -25.506 5.706 23.554 1.00 82.44 195 VAL A N 1
ATOM 1566 C CA . VAL A 1 195 ? -24.969 4.487 24.181 1.00 82.44 195 VAL A CA 1
ATOM 1567 C C . VAL A 1 195 ? -24.563 4.738 25.636 1.00 82.44 195 VAL A C 1
ATOM 1569 O O . VAL A 1 195 ? -24.904 3.946 26.513 1.00 82.44 195 VAL A O 1
ATOM 1572 N N . LYS A 1 196 ? -23.898 5.863 25.941 1.00 83.19 196 LYS A N 1
ATOM 1573 C CA . LYS A 1 196 ? -23.555 6.224 27.330 1.00 83.19 196 LYS A CA 1
ATOM 1574 C C . LYS A 1 196 ? -24.788 6.382 28.221 1.00 83.19 196 LYS A C 1
ATOM 1576 O O . LYS A 1 196 ? -24.743 5.983 29.383 1.00 83.19 196 LYS A O 1
ATOM 1581 N N . ARG A 1 197 ? -25.876 6.950 27.695 1.00 88.25 197 ARG A N 1
ATOM 1582 C CA . ARG A 1 197 ? -27.134 7.130 28.431 1.00 88.25 197 ARG A CA 1
ATOM 1583 C C . ARG A 1 197 ? -27.797 5.793 28.747 1.00 88.25 197 ARG A C 1
ATOM 1585 O O . ARG A 1 197 ? -28.212 5.590 29.884 1.00 88.25 197 ARG A O 1
ATOM 1592 N N . GLU A 1 198 ? -27.860 4.885 27.776 1.00 88.69 198 GLU A N 1
ATOM 1593 C CA . GLU A 1 198 ? -28.417 3.544 27.987 1.00 88.69 198 GLU A CA 1
ATOM 1594 C C . GLU A 1 198 ? -27.575 2.726 28.974 1.00 88.69 198 GLU A C 1
ATOM 1596 O O . GLU A 1 198 ? -28.127 2.118 29.888 1.00 88.69 198 GLU A O 1
ATOM 1601 N N . ILE A 1 199 ? -26.240 2.799 28.890 1.00 90.00 199 ILE A N 1
ATOM 1602 C CA . ILE A 1 199 ? -25.348 2.188 29.891 1.00 90.00 199 ILE A CA 1
ATOM 1603 C C . ILE A 1 199 ? -25.615 2.760 31.291 1.00 90.00 199 ILE A C 1
ATOM 1605 O O . ILE A 1 199 ? -25.641 2.002 32.258 1.00 90.00 199 ILE A O 1
ATOM 1609 N N . GLY A 1 200 ? -25.840 4.074 31.406 1.00 91.50 200 GLY A N 1
ATOM 1610 C CA . GLY A 1 200 ? -26.212 4.721 32.667 1.00 91.50 200 GLY A CA 1
ATOM 1611 C C . GLY A 1 200 ? -27.498 4.146 33.261 1.00 91.50 200 GLY A C 1
ATOM 1612 O O . GLY A 1 200 ? -27.485 3.674 34.391 1.00 91.50 200 GLY A O 1
ATOM 1613 N N . LYS A 1 201 ? -28.575 4.072 32.467 1.00 92.81 201 LYS A N 1
ATOM 1614 C CA . LYS A 1 201 ? -29.856 3.489 32.905 1.00 92.81 201 LYS A CA 1
ATOM 1615 C C . LYS A 1 201 ? -29.716 2.037 33.355 1.00 92.81 201 LYS A C 1
ATOM 1617 O O . LYS A 1 201 ? -30.254 1.661 34.392 1.00 92.81 201 LYS A O 1
ATOM 1622 N N . VAL A 1 202 ? -28.993 1.221 32.584 1.00 93.06 202 VAL A N 1
ATOM 1623 C CA . VAL A 1 202 ? -28.753 -0.187 32.931 1.00 93.06 202 VAL A CA 1
ATOM 1624 C C . VAL A 1 202 ? -27.965 -0.286 34.235 1.00 93.06 202 VAL A C 1
ATOM 1626 O O . VAL A 1 202 ? -28.300 -1.105 35.086 1.00 93.06 202 VAL A O 1
ATOM 1629 N N . LYS A 1 203 ? -26.952 0.564 34.428 1.00 94.00 203 LYS A N 1
ATOM 1630 C CA . LYS A 1 203 ? -26.165 0.604 35.663 1.00 94.00 203 LYS A CA 1
ATOM 1631 C C . LYS A 1 203 ? -27.023 0.981 36.872 1.00 94.00 203 LYS A C 1
ATOM 1633 O O . LYS A 1 203 ? -26.919 0.319 37.903 1.00 94.00 203 LYS A O 1
ATOM 1638 N N . ASP A 1 204 ? -27.873 1.993 36.735 1.00 95.06 204 ASP A N 1
ATOM 1639 C CA . ASP A 1 204 ? -28.753 2.453 37.812 1.00 95.06 204 ASP A CA 1
ATOM 1640 C C . ASP A 1 204 ? -29.789 1.380 38.183 1.00 95.06 204 ASP A C 1
ATOM 1642 O O . ASP A 1 204 ? -30.006 1.102 39.362 1.00 95.06 204 ASP A O 1
ATOM 1646 N N . GLU A 1 205 ? -30.368 0.704 37.188 1.00 95.56 205 GLU A N 1
ATOM 1647 C CA . GLU A 1 205 ? -31.317 -0.393 37.407 1.00 95.56 205 GLU A CA 1
ATOM 1648 C C . GLU A 1 205 ? -30.653 -1.615 38.060 1.00 95.56 205 GLU A C 1
ATOM 1650 O O . GLU A 1 205 ? -31.220 -2.228 38.969 1.00 95.56 205 GLU A O 1
ATOM 1655 N N . VAL A 1 206 ? -29.427 -1.955 37.649 1.00 95.62 206 VAL A N 1
ATOM 1656 C CA . VAL A 1 206 ? -28.637 -3.013 38.295 1.00 95.62 206 VAL A CA 1
ATOM 1657 C C . VAL A 1 206 ? -28.338 -2.648 39.748 1.00 95.62 206 VAL A C 1
ATOM 1659 O O . VAL A 1 206 ? -28.535 -3.482 40.630 1.00 95.62 206 VAL A O 1
ATOM 1662 N N . GLN A 1 207 ? -27.932 -1.405 40.024 1.00 95.00 207 GLN A N 1
ATOM 1663 C CA . GLN A 1 207 ? -27.667 -0.948 41.388 1.00 95.00 207 GLN A CA 1
ATOM 1664 C C . GLN A 1 207 ? -28.927 -1.015 42.259 1.00 95.00 207 GLN A C 1
ATOM 1666 O O . GLN A 1 207 ? -28.871 -1.492 43.393 1.00 95.00 207 GLN A O 1
ATOM 1671 N N . ARG A 1 208 ? -30.078 -0.601 41.717 1.00 96.56 208 ARG A N 1
ATOM 1672 C CA . ARG A 1 208 ? -31.371 -0.676 42.404 1.00 96.56 208 ARG A CA 1
ATOM 1673 C C . ARG A 1 208 ? -31.726 -2.116 42.779 1.00 96.56 208 ARG A C 1
ATOM 1675 O O . ARG A 1 208 ? -32.109 -2.362 43.921 1.00 96.56 208 ARG A O 1
ATOM 1682 N N . LYS A 1 209 ? -31.559 -3.065 41.850 1.00 96.19 209 LYS A N 1
ATOM 1683 C CA . LYS A 1 209 ? -31.804 -4.494 42.106 1.00 96.19 209 LYS A CA 1
ATOM 1684 C C . LYS A 1 209 ? -30.846 -5.079 43.140 1.00 96.19 209 LYS A C 1
ATOM 1686 O O . LYS A 1 209 ? -31.276 -5.872 43.969 1.00 96.19 209 LYS A O 1
ATOM 1691 N N . ILE A 1 210 ? -29.575 -4.679 43.123 1.00 96.06 210 ILE A N 1
ATOM 1692 C CA . ILE A 1 210 ? -28.602 -5.103 44.139 1.00 96.06 210 ILE A CA 1
ATOM 1693 C C . ILE A 1 210 ? -29.051 -4.645 45.532 1.00 96.06 210 ILE A C 1
ATOM 1695 O O . ILE A 1 210 ? -29.082 -5.457 46.453 1.00 96.06 210 ILE A O 1
ATOM 1699 N N . GLU A 1 211 ? -29.444 -3.380 45.691 1.00 96.25 211 GLU A N 1
ATOM 1700 C CA . GLU A 1 211 ? -29.913 -2.863 46.985 1.00 96.25 211 GLU A CA 1
ATOM 1701 C C . GLU A 1 211 ? -31.255 -3.474 47.421 1.00 96.25 211 GLU A C 1
ATOM 1703 O O . GLU A 1 211 ? -31.503 -3.662 48.612 1.00 96.25 211 GLU A O 1
ATOM 1708 N N . GLU A 1 212 ? -32.130 -3.815 46.476 1.00 96.94 212 GLU A N 1
ATOM 1709 C CA . GLU A 1 212 ? -33.372 -4.541 46.747 1.00 96.94 212 GLU A CA 1
ATOM 1710 C C . GLU A 1 212 ? -33.102 -5.950 47.287 1.00 96.94 212 GLU A C 1
ATOM 1712 O O . GLU A 1 212 ? -33.560 -6.275 48.382 1.00 96.94 212 GLU A O 1
ATOM 1717 N N . VAL A 1 213 ? -32.279 -6.737 46.585 1.00 96.31 213 VAL A N 1
ATOM 1718 C CA . VAL A 1 213 ? -31.874 -8.082 47.025 1.00 96.31 213 VAL A CA 1
ATOM 1719 C C . VAL A 1 213 ? -31.160 -8.018 48.372 1.00 96.31 213 VAL A C 1
ATOM 1721 O O . VAL A 1 213 ? -31.424 -8.829 49.255 1.00 96.31 213 VAL A O 1
ATOM 1724 N N . LYS A 1 214 ? -30.285 -7.028 48.570 1.00 96.12 214 LYS A N 1
ATOM 1725 C CA . LYS A 1 214 ? -29.575 -6.835 49.836 1.00 96.12 214 LYS A CA 1
ATOM 1726 C C . LYS A 1 214 ? -30.535 -6.584 51.001 1.00 96.12 214 LYS A C 1
ATOM 1728 O O . LYS A 1 214 ? -30.337 -7.162 52.067 1.00 96.12 214 LYS A O 1
ATOM 1733 N N . ARG A 1 215 ? -31.579 -5.768 50.808 1.00 95.69 215 ARG A N 1
ATOM 1734 C CA . ARG A 1 215 ? -32.619 -5.549 51.830 1.00 95.69 215 ARG A CA 1
ATOM 1735 C C . ARG A 1 215 ? -33.431 -6.808 52.105 1.00 95.69 215 ARG A C 1
ATOM 1737 O O . ARG A 1 215 ? -33.701 -7.092 53.266 1.00 95.69 215 ARG A O 1
ATOM 1744 N N . GLU A 1 216 ? -33.802 -7.557 51.070 1.00 96.00 216 GLU A N 1
ATOM 1745 C CA . GLU A 1 216 ? -34.565 -8.798 51.237 1.00 96.00 216 GLU A CA 1
ATOM 1746 C C . GLU A 1 216 ? -33.763 -9.851 52.017 1.00 96.00 216 GLU A C 1
ATOM 1748 O O . GLU A 1 216 ? -34.274 -10.448 52.963 1.00 96.00 216 GLU A O 1
ATOM 1753 N N . VAL A 1 217 ? -32.486 -10.034 51.670 1.00 96.00 217 VAL A N 1
ATOM 1754 C CA . VAL A 1 217 ? -31.578 -10.950 52.376 1.00 96.00 217 VAL A CA 1
ATOM 1755 C C . VAL A 1 217 ? -31.386 -10.518 53.829 1.00 96.00 217 VAL A C 1
ATOM 1757 O O . VAL A 1 217 ? -31.478 -11.355 54.722 1.00 96.00 217 VAL A O 1
ATOM 1760 N N . GLN A 1 218 ? -31.168 -9.224 54.082 1.00 93.25 218 GLN A N 1
ATOM 1761 C CA . GLN A 1 218 ? -31.035 -8.706 55.445 1.00 93.25 218 GLN A CA 1
ATOM 1762 C C . GLN A 1 218 ? -32.304 -8.957 56.274 1.00 93.25 218 GLN A C 1
ATOM 1764 O O . GLN A 1 218 ? -32.201 -9.393 57.417 1.00 93.25 218 GLN A O 1
ATOM 1769 N N . GLY A 1 219 ? -33.486 -8.743 55.686 1.00 94.31 219 GLY A N 1
ATOM 1770 C CA . GLY A 1 219 ? -34.765 -9.016 56.342 1.00 94.31 219 GLY A CA 1
ATOM 1771 C C . GLY A 1 219 ? -34.930 -10.488 56.726 1.00 94.31 219 GLY A C 1
ATOM 1772 O O . GLY A 1 219 ? -35.268 -10.776 57.870 1.00 94.31 219 GLY A O 1
ATOM 1773 N N . LYS A 1 220 ? -34.608 -11.419 55.815 1.00 94.81 220 LYS A N 1
ATOM 1774 C CA . LYS A 1 220 ? -34.661 -12.868 56.098 1.00 94.81 220 LYS A CA 1
ATOM 1775 C C . LYS A 1 220 ? -33.701 -13.280 57.214 1.00 94.81 220 LYS A C 1
ATOM 1777 O O . LYS A 1 220 ? -34.074 -14.058 58.083 1.00 94.81 220 LYS A O 1
ATOM 1782 N N . ILE A 1 221 ? -32.487 -12.723 57.228 1.00 94.12 221 ILE A N 1
ATOM 1783 C CA . ILE A 1 221 ? -31.510 -12.983 58.296 1.00 94.12 221 ILE A CA 1
ATOM 1784 C C . ILE A 1 221 ? -32.042 -12.505 59.655 1.00 94.12 221 ILE A C 1
ATOM 1786 O O . ILE A 1 221 ? -31.860 -13.188 60.662 1.00 94.12 221 ILE A O 1
ATOM 1790 N N . GLU A 1 222 ? -32.677 -11.333 59.711 1.00 94.06 222 GLU A N 1
ATOM 1791 C CA . GLU A 1 222 ? -33.245 -10.799 60.955 1.00 94.06 222 GLU A CA 1
ATOM 1792 C C . GLU A 1 222 ? -34.450 -11.611 61.445 1.00 94.06 222 GLU A C 1
ATOM 1794 O O . GLU A 1 222 ? -34.561 -11.862 62.648 1.00 94.06 222 GLU A O 1
ATOM 1799 N N . GLU A 1 223 ? -35.301 -12.076 60.530 1.00 94.50 223 GLU A N 1
ATOM 1800 C CA . GLU A 1 223 ? -36.428 -12.962 60.828 1.00 94.50 223 GLU A CA 1
ATOM 1801 C C . GLU A 1 223 ? -35.955 -14.308 61.395 1.00 94.50 223 GLU A C 1
ATOM 1803 O O . GLU A 1 223 ? -36.334 -14.665 62.515 1.00 94.50 223 GLU A O 1
ATOM 1808 N N . GLU A 1 224 ? -35.047 -15.001 60.697 1.00 94.44 224 GLU A N 1
ATOM 1809 C CA . GLU A 1 224 ? -34.465 -16.268 61.162 1.00 94.44 224 GLU A CA 1
ATOM 1810 C C . GLU A 1 224 ? -33.757 -16.098 62.512 1.00 94.44 224 GLU A C 1
ATOM 1812 O O . GLU A 1 224 ? -33.912 -16.916 63.422 1.00 94.44 224 GLU A O 1
ATOM 1817 N N . LYS A 1 225 ? -33.015 -14.998 62.696 1.00 92.88 225 LYS A N 1
ATOM 1818 C CA . LYS A 1 225 ? -32.364 -14.692 63.976 1.00 92.88 225 LYS A CA 1
ATOM 1819 C C . LYS A 1 225 ? -33.385 -14.530 65.106 1.00 92.88 225 LYS A C 1
ATOM 1821 O O . LYS A 1 225 ? -33.135 -15.006 66.216 1.00 92.88 225 LYS A O 1
ATOM 1826 N N . GLY A 1 226 ? -34.520 -13.883 64.841 1.00 93.69 226 GLY A N 1
ATOM 1827 C CA . GLY A 1 226 ? -35.612 -13.730 65.802 1.00 93.69 226 GLY A CA 1
ATOM 1828 C C . GLY A 1 226 ? -36.300 -15.055 66.146 1.00 93.69 226 GLY A C 1
ATOM 1829 O O . GLY A 1 226 ? -36.639 -15.297 67.306 1.00 93.69 226 GLY A O 1
ATOM 1830 N N . GLU A 1 227 ? -36.482 -15.947 65.172 1.00 94.81 227 GLU A N 1
ATOM 1831 C CA . GLU A 1 227 ? -36.999 -17.303 65.404 1.00 94.81 227 GLU A CA 1
ATOM 1832 C C . GLU A 1 227 ? -36.059 -18.142 66.267 1.00 94.81 227 GLU A C 1
ATOM 1834 O O . GLU A 1 227 ? -36.491 -18.711 67.272 1.00 94.81 227 GLU A O 1
ATOM 1839 N N . VAL A 1 228 ? -34.766 -18.150 65.938 1.00 94.62 228 VAL A N 1
ATOM 1840 C CA . VAL A 1 228 ? -33.747 -18.865 66.716 1.00 94.62 228 VAL A CA 1
ATOM 1841 C C . VAL A 1 228 ? -33.695 -18.343 68.153 1.00 94.62 228 VAL A C 1
ATOM 1843 O O . VAL A 1 228 ? -33.653 -19.138 69.090 1.00 94.62 228 VAL A O 1
ATOM 1846 N N . GLN A 1 229 ? -33.759 -17.023 68.361 1.00 92.25 229 GLN A N 1
ATOM 1847 C CA . GLN A 1 229 ? -33.815 -16.445 69.708 1.00 92.25 229 GLN A CA 1
ATOM 1848 C C . GLN A 1 229 ? -35.054 -16.894 70.493 1.00 92.25 229 GLN A C 1
ATOM 1850 O O . GLN A 1 229 ? -34.930 -17.239 71.669 1.00 92.25 229 GLN A O 1
ATOM 1855 N N . ARG A 1 230 ? -36.231 -16.940 69.855 1.00 93.88 230 ARG A N 1
ATOM 1856 C CA . ARG A 1 230 ? -37.460 -17.441 70.493 1.00 93.88 230 ARG A CA 1
ATOM 1857 C C . ARG A 1 230 ? -37.337 -18.913 70.889 1.00 93.88 230 ARG A C 1
ATOM 1859 O O . ARG A 1 230 ? -37.670 -19.248 72.023 1.00 93.88 230 ARG A O 1
ATOM 1866 N N . MET A 1 231 ? -36.805 -19.764 70.007 1.00 92.12 231 MET A N 1
ATOM 1867 C CA . MET A 1 231 ? -36.576 -21.182 70.320 1.00 92.12 231 MET A CA 1
ATOM 1868 C C . MET A 1 231 ? -35.597 -21.363 71.485 1.00 92.12 231 MET A C 1
ATOM 1870 O O . MET A 1 231 ? -35.824 -22.206 72.351 1.00 92.12 231 MET A O 1
ATOM 1874 N N . ILE A 1 232 ? -34.522 -20.569 71.537 1.00 92.94 232 ILE A N 1
ATOM 1875 C CA . ILE A 1 232 ? -33.556 -20.616 72.643 1.00 92.94 232 ILE A CA 1
ATOM 1876 C C . ILE A 1 232 ? -34.239 -20.285 73.975 1.00 92.94 232 ILE A C 1
ATOM 1878 O O . ILE A 1 232 ? -34.031 -21.007 74.951 1.00 92.94 232 ILE A O 1
ATOM 1882 N N . GLU A 1 233 ? -35.066 -19.236 74.030 1.00 93.12 233 GLU A N 1
ATOM 1883 C CA . GLU A 1 233 ? -35.743 -18.856 75.276 1.00 93.12 233 GLU A CA 1
ATOM 1884 C C . GLU A 1 233 ? -36.790 -19.899 75.700 1.00 93.12 233 GLU A C 1
ATOM 1886 O O . GLU A 1 233 ? -36.907 -20.214 76.884 1.00 93.12 233 GLU A O 1
ATOM 1891 N N . GLU A 1 234 ? -37.501 -20.511 74.749 1.00 94.44 234 GLU A N 1
ATOM 1892 C CA . GLU A 1 234 ? -38.431 -21.608 75.036 1.00 94.44 234 GLU A CA 1
ATOM 1893 C C . GLU A 1 234 ? -37.709 -22.833 75.619 1.00 94.44 234 GLU A C 1
ATOM 1895 O O . GLU A 1 234 ? -38.113 -23.368 76.657 1.00 94.44 234 GLU A O 1
ATOM 1900 N N . VAL A 1 235 ? -36.601 -23.253 74.995 1.00 94.44 235 VAL A N 1
ATOM 1901 C CA . VAL A 1 235 ? -35.770 -24.361 75.487 1.00 94.44 235 VAL A CA 1
ATOM 1902 C C . VAL A 1 235 ? -35.236 -24.051 76.883 1.00 94.44 235 VAL 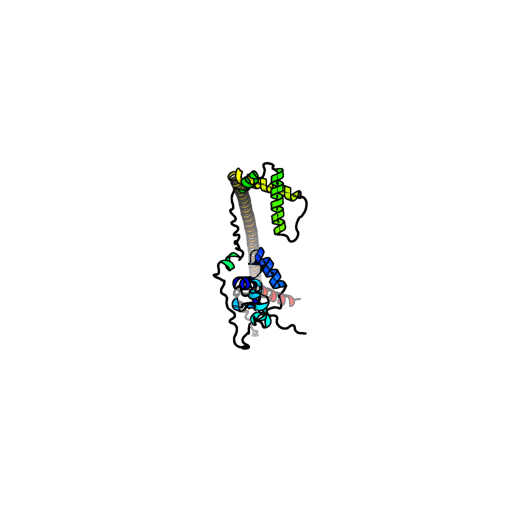A C 1
ATOM 1904 O O . VAL A 1 235 ? -35.316 -24.903 77.768 1.00 94.44 235 VAL A O 1
ATOM 1907 N N . LYS A 1 236 ? -34.741 -22.831 77.106 1.00 92.06 236 LYS A N 1
ATOM 1908 C CA . LYS A 1 236 ? -34.238 -22.379 78.406 1.00 92.06 236 LYS A CA 1
ATOM 1909 C C . LYS A 1 236 ? -35.320 -22.442 79.486 1.00 92.06 236 LYS A C 1
ATOM 1911 O O . LYS A 1 236 ? -35.082 -23.043 80.532 1.00 92.06 236 LYS A O 1
ATOM 1916 N N . ASN A 1 237 ? -36.519 -21.927 79.213 1.00 91.81 237 ASN A N 1
ATOM 1917 C CA . ASN A 1 237 ? -37.651 -21.990 80.143 1.00 91.81 237 ASN A CA 1
ATOM 1918 C C . ASN A 1 237 ? -38.045 -23.439 80.472 1.00 91.81 237 ASN A C 1
ATOM 1920 O O . ASN A 1 237 ? -38.278 -23.777 81.633 1.00 91.81 237 ASN A O 1
ATOM 1924 N N . LYS A 1 238 ? -38.059 -24.327 79.470 1.00 92.81 238 LYS A N 1
ATOM 1925 C CA . LYS A 1 238 ? -38.369 -25.752 79.659 1.00 92.81 238 LYS A CA 1
ATOM 1926 C C . LYS A 1 238 ? -37.315 -26.478 80.496 1.00 92.81 238 LYS A C 1
ATOM 1928 O O . LYS A 1 238 ? -37.664 -27.302 81.341 1.00 92.81 238 LYS A O 1
ATOM 1933 N N . VAL A 1 239 ? -36.034 -26.188 80.263 1.00 92.56 239 VAL A N 1
ATOM 1934 C CA . VAL A 1 239 ? -34.925 -26.724 81.065 1.00 92.56 239 VAL A CA 1
ATOM 1935 C C . VAL A 1 239 ? -35.043 -26.246 82.509 1.00 92.56 239 VAL A C 1
ATOM 1937 O O . VAL A 1 239 ? -34.944 -27.061 83.420 1.00 92.56 239 VAL A O 1
ATOM 1940 N N . GLN A 1 240 ? -35.327 -24.963 82.720 1.00 87.56 240 GLN A N 1
ATOM 1941 C CA . GLN A 1 240 ? -35.457 -24.390 84.055 1.00 87.56 240 GLN A CA 1
ATOM 1942 C C . GLN A 1 240 ? -36.643 -24.980 84.832 1.00 87.56 240 GLN A C 1
ATOM 1944 O O . GLN A 1 240 ? -36.484 -25.330 85.997 1.00 87.56 240 GLN A O 1
ATOM 1949 N N . GLY A 1 241 ? -37.784 -25.210 84.173 1.00 89.12 241 GLY A N 1
ATOM 1950 C CA . GLY A 1 241 ? -38.912 -25.929 84.776 1.00 89.12 241 GLY A CA 1
ATOM 1951 C C . GLY A 1 241 ? -38.549 -27.355 85.206 1.00 89.12 241 GLY A C 1
ATOM 1952 O O . GLY A 1 241 ? -38.838 -27.754 86.330 1.00 89.12 241 GLY A O 1
ATOM 1953 N N . ARG A 1 242 ? -37.830 -28.105 84.356 1.00 92.00 242 ARG A N 1
ATOM 1954 C CA . ARG A 1 242 ? -37.351 -29.454 84.711 1.00 92.00 242 ARG A CA 1
ATOM 1955 C C . ARG A 1 242 ? -36.361 -29.448 85.871 1.00 92.00 242 ARG A C 1
ATOM 1957 O O . ARG A 1 242 ? -36.399 -30.368 86.680 1.00 92.00 242 ARG A O 1
ATOM 1964 N N . ILE A 1 243 ? -35.475 -28.454 85.938 1.00 89.56 243 ILE A N 1
ATOM 1965 C CA . ILE A 1 243 ? -34.556 -28.291 87.069 1.00 89.56 243 ILE A CA 1
ATOM 1966 C C . ILE A 1 243 ? -35.363 -28.103 88.357 1.00 89.56 243 ILE A C 1
ATOM 1968 O O . ILE A 1 243 ? -35.130 -28.847 89.302 1.00 89.56 243 ILE A O 1
ATOM 1972 N N . SER A 1 244 ? -36.372 -27.225 88.368 1.00 86.94 244 SER A N 1
ATOM 1973 C CA . SER A 1 244 ? -37.239 -27.051 89.542 1.00 86.94 244 SER A CA 1
ATOM 1974 C C . SER A 1 244 ? -38.007 -28.318 89.932 1.00 86.94 244 SER A C 1
ATOM 1976 O O . SER A 1 244 ? -38.123 -28.619 91.119 1.00 86.94 244 SER A O 1
ATOM 1978 N N . ASP A 1 245 ? -38.500 -29.100 88.967 1.00 88.62 245 ASP A N 1
ATOM 1979 C CA . ASP A 1 245 ? -39.155 -30.384 89.258 1.00 88.62 245 ASP A CA 1
ATOM 1980 C C . ASP A 1 245 ? -38.185 -31.396 89.890 1.00 88.62 245 ASP A C 1
ATOM 1982 O O . ASP A 1 245 ? -38.558 -32.143 90.800 1.00 88.62 245 ASP A O 1
ATOM 1986 N N . ILE A 1 246 ? -36.935 -31.430 89.412 1.00 87.19 246 ILE A N 1
ATOM 1987 C CA . ILE A 1 246 ? -35.876 -32.279 89.968 1.00 87.19 246 ILE A CA 1
ATOM 1988 C C . ILE A 1 246 ? -35.511 -31.818 91.380 1.00 87.19 246 ILE A C 1
ATOM 1990 O O . ILE A 1 246 ? -35.444 -32.658 92.272 1.00 87.19 246 ILE A O 1
ATOM 1994 N N . GLU A 1 247 ? -35.326 -30.515 91.606 1.00 85.75 247 GLU A N 1
ATOM 1995 C CA . GLU A 1 247 ? -35.053 -29.944 92.933 1.00 85.75 247 GLU A CA 1
ATOM 1996 C C . GLU A 1 247 ? -36.165 -30.292 93.928 1.00 85.75 247 GLU A C 1
ATOM 1998 O O . GLU A 1 247 ? -35.889 -30.716 95.049 1.00 85.75 247 GLU A O 1
ATOM 2003 N N . LYS A 1 248 ? -37.431 -30.193 93.505 1.00 84.50 248 LYS A N 1
ATOM 2004 C CA . LYS A 1 248 ? -38.576 -30.581 94.332 1.00 84.50 248 LYS A CA 1
ATOM 2005 C C . LYS A 1 248 ? -38.557 -32.070 94.676 1.00 84.50 248 LYS A C 1
ATOM 2007 O O . LYS A 1 248 ? -38.706 -32.419 95.839 1.00 84.50 248 LYS A O 1
ATOM 2012 N N . ARG A 1 249 ? -38.322 -32.942 93.690 1.00 84.06 249 ARG A N 1
ATOM 2013 C CA . ARG A 1 249 ? -38.198 -34.391 93.922 1.00 84.06 249 ARG A CA 1
ATOM 2014 C C . ARG A 1 249 ? -37.035 -34.744 94.842 1.00 84.06 249 ARG A C 1
ATOM 2016 O O . ARG A 1 249 ? -37.163 -35.676 95.625 1.00 84.06 249 ARG A O 1
ATOM 2023 N N . LEU A 1 250 ? -35.917 -34.027 94.738 1.00 77.94 250 LEU A N 1
ATOM 2024 C CA . LEU A 1 250 ? -34.767 -34.211 95.618 1.00 77.94 250 LEU A CA 1
ATOM 2025 C C . LEU A 1 250 ? -35.133 -33.858 97.069 1.00 77.94 250 LEU A C 1
ATOM 2027 O O . LEU A 1 250 ? -34.836 -34.632 97.969 1.00 77.94 250 LEU A O 1
ATOM 2031 N N . ASN A 1 251 ? -35.851 -32.749 97.274 1.00 75.69 251 ASN A N 1
ATOM 2032 C CA . ASN A 1 251 ? -36.347 -32.346 98.593 1.00 75.69 251 ASN A CA 1
ATOM 2033 C C . ASN A 1 251 ? -37.395 -33.324 99.157 1.00 75.69 251 ASN A C 1
ATOM 2035 O O . ASN A 1 251 ? -37.391 -33.600 100.353 1.00 75.69 251 ASN A O 1
ATOM 2039 N N . ASP A 1 252 ? -38.279 -33.861 98.310 1.00 70.50 252 ASP A N 1
ATOM 2040 C CA . ASP A 1 252 ? -39.275 -34.861 98.717 1.00 70.50 252 ASP A CA 1
ATOM 2041 C C . ASP A 1 252 ? -38.608 -36.205 99.093 1.00 70.50 252 ASP A C 1
ATOM 2043 O O . ASP A 1 252 ? -39.047 -36.868 100.029 1.00 70.50 252 ASP A O 1
ATOM 2047 N N . LEU A 1 253 ? -37.514 -36.588 98.419 1.00 61.81 253 LEU A N 1
ATOM 2048 C CA . LEU A 1 253 ? -36.696 -37.764 98.765 1.00 61.81 253 LEU A CA 1
ATOM 2049 C C . LEU A 1 253 ? -35.911 -37.579 100.075 1.00 61.81 253 LEU A C 1
ATOM 2051 O O . LEU A 1 253 ? -35.751 -38.540 100.827 1.00 61.81 253 LEU A O 1
ATOM 2055 N N . ASP A 1 254 ? -35.475 -36.356 100.388 1.00 54.94 254 ASP A N 1
ATOM 2056 C CA . ASP A 1 254 ? -34.832 -36.023 101.670 1.00 54.94 254 ASP A CA 1
ATOM 2057 C C . ASP A 1 254 ? -35.795 -36.159 102.872 1.00 54.94 254 ASP A C 1
ATOM 2059 O O . ASP A 1 254 ? -35.351 -36.296 104.012 1.00 54.94 254 ASP A O 1
ATOM 2063 N N . LEU A 1 255 ? -37.116 -36.188 102.638 1.00 51.44 255 LEU A N 1
ATOM 2064 C CA . LEU A 1 255 ? -38.135 -36.425 103.671 1.00 51.44 255 LEU A CA 1
ATOM 2065 C C . LEU A 1 255 ? -38.439 -37.918 103.921 1.00 51.44 255 LEU A C 1
ATOM 2067 O O . LEU A 1 255 ? -39.072 -38.240 104.929 1.00 51.44 255 LEU A O 1
ATOM 2071 N N . GLU A 1 256 ? -37.980 -38.839 103.063 1.00 47.94 256 GLU A N 1
ATOM 2072 C CA . GLU A 1 256 ? -38.156 -40.295 103.237 1.00 47.94 256 GLU A CA 1
ATOM 2073 C C . GLU A 1 256 ? -36.957 -40.997 103.900 1.00 47.94 256 GLU A C 1
ATOM 2075 O O . GLU A 1 256 ? -37.060 -42.166 104.286 1.00 47.94 256 GLU A O 1
ATOM 2080 N N . ILE A 1 257 ? -35.844 -40.294 104.140 1.00 47.22 257 ILE A N 1
ATOM 2081 C CA . ILE A 1 257 ? -34.747 -40.820 104.962 1.00 47.22 257 ILE A CA 1
ATOM 2082 C C . ILE A 1 257 ? -35.116 -40.653 106.443 1.00 47.22 257 ILE A C 1
ATOM 2084 O O . ILE A 1 257 ? -34.793 -39.666 107.103 1.00 47.22 257 ILE A O 1
ATOM 2088 N N . ARG A 1 258 ? -35.793 -41.670 106.990 1.00 44.28 258 ARG A N 1
ATOM 2089 C CA . ARG A 1 258 ? -35.785 -41.935 108.436 1.00 44.28 258 ARG A CA 1
ATOM 2090 C C . ARG A 1 258 ? -34.330 -42.057 108.918 1.00 44.28 258 ARG A C 1
ATOM 2092 O O . ARG A 1 258 ? -33.541 -42.730 108.253 1.00 44.28 258 ARG A O 1
ATOM 2099 N N . PRO A 1 259 ? -33.967 -41.506 110.089 1.00 43.41 259 PRO A N 1
ATOM 2100 C CA . PRO A 1 259 ? -32.689 -41.809 110.706 1.00 43.41 259 PRO A CA 1
ATOM 2101 C C . PRO A 1 259 ? -32.783 -43.208 111.327 1.00 43.41 259 PRO A C 1
ATOM 2103 O O . PRO A 1 259 ? -33.109 -43.355 112.504 1.00 43.41 259 PRO A O 1
ATOM 2106 N N . ASP A 1 260 ? -32.537 -44.250 110.535 1.00 36.69 260 ASP A N 1
ATOM 2107 C CA . ASP A 1 260 ? -32.282 -45.571 111.101 1.00 36.69 260 ASP A CA 1
ATOM 2108 C C . ASP A 1 260 ? -30.887 -45.557 111.735 1.00 36.69 260 ASP A C 1
ATOM 2110 O O . ASP A 1 260 ? -29.848 -45.582 111.073 1.00 36.69 260 ASP A O 1
ATOM 2114 N N . ASN A 1 261 ? -30.904 -45.479 113.066 1.00 43.69 261 ASN A N 1
ATOM 2115 C CA . ASN A 1 261 ? -29.794 -45.787 113.951 1.00 43.69 261 ASN A CA 1
ATOM 2116 C C . ASN A 1 261 ? -29.228 -47.173 113.608 1.00 43.69 261 ASN A C 1
ATOM 2118 O O . ASN A 1 261 ? -29.746 -48.189 114.073 1.00 43.69 261 ASN A O 1
ATOM 2122 N N . PHE A 1 262 ? -28.124 -47.215 112.867 1.00 34.28 262 PHE A N 1
ATOM 2123 C CA . PHE A 1 262 ? -27.224 -48.364 112.878 1.00 34.28 262 PHE A CA 1
ATOM 2124 C C . PHE A 1 262 ? -26.021 -48.069 113.783 1.00 34.28 262 PHE A C 1
ATOM 2126 O O . PHE A 1 262 ? -25.450 -46.977 113.713 1.00 34.28 262 PHE A O 1
ATOM 2133 N N . PRO A 1 263 ? -25.645 -49.009 114.669 1.00 37.78 263 PRO A N 1
ATOM 2134 C CA . PRO A 1 263 ? -24.579 -48.798 115.630 1.00 37.78 263 PRO A CA 1
ATOM 2135 C C . PRO A 1 263 ? -23.212 -48.806 114.939 1.00 37.78 263 PRO A C 1
ATOM 2137 O O . PRO A 1 263 ? -22.968 -49.531 113.977 1.00 37.78 263 PRO A O 1
ATOM 2140 N N . VAL A 1 264 ? -22.307 -48.002 115.487 1.00 36.88 264 VAL A N 1
ATOM 2141 C CA . VAL A 1 264 ? -20.896 -47.908 115.106 1.00 36.88 264 VAL A CA 1
ATOM 2142 C C . VAL A 1 264 ? -20.152 -49.205 115.442 1.00 36.88 264 VAL A C 1
ATOM 2144 O O . VAL A 1 264 ? -20.102 -49.584 116.613 1.00 36.88 264 VAL A O 1
ATOM 2147 N N . SER A 1 265 ? -19.507 -49.829 114.445 1.00 32.75 265 SER A N 1
ATOM 2148 C CA . SER A 1 265 ? -18.274 -50.641 114.586 1.00 32.75 265 SER A CA 1
ATOM 2149 C C . SER A 1 265 ? -17.789 -51.211 113.233 1.00 32.75 265 SER A C 1
ATOM 2151 O O . SER A 1 265 ? -18.591 -51.299 112.308 1.00 32.75 265 SER A O 1
ATOM 2153 N N . PRO A 1 266 ? -16.499 -51.580 113.073 1.00 49.88 266 PRO A N 1
ATOM 2154 C CA . PRO A 1 266 ? -15.408 -50.685 112.693 1.00 49.88 266 PRO A CA 1
ATOM 2155 C C . PRO A 1 266 ? -14.787 -51.026 111.318 1.00 49.88 266 PRO A C 1
ATOM 2157 O O . PRO A 1 266 ? -14.960 -52.117 110.791 1.00 49.88 266 PRO A O 1
ATOM 2160 N N . GLU A 1 267 ? -14.054 -50.050 110.774 1.00 44.16 267 GLU A N 1
ATOM 2161 C CA . GLU A 1 267 ? -13.012 -50.133 109.732 1.00 44.16 267 GLU A CA 1
ATOM 2162 C C . GLU A 1 267 ? -13.126 -51.193 108.621 1.00 44.16 267 GLU A C 1
ATOM 2164 O O . GLU A 1 267 ? -12.735 -52.346 108.781 1.00 44.16 267 GLU A O 1
ATOM 2169 N N . VAL A 1 268 ? -13.426 -50.719 107.406 1.00 36.84 268 VAL A N 1
ATOM 2170 C CA . VAL A 1 268 ? -12.808 -51.256 106.187 1.00 36.84 268 VAL A CA 1
ATOM 2171 C C . VAL A 1 268 ? -12.399 -50.081 105.295 1.00 36.84 268 VAL A C 1
ATOM 2173 O O . VAL A 1 268 ? -13.230 -49.405 104.692 1.00 36.84 268 VAL A O 1
ATOM 2176 N N . MET A 1 269 ? -11.092 -49.817 105.246 1.00 44.66 269 MET A N 1
ATOM 2177 C CA . MET A 1 269 ? -10.463 -48.906 104.293 1.00 44.66 269 MET A CA 1
ATOM 2178 C C . MET A 1 269 ? -10.703 -49.399 102.862 1.00 44.66 269 MET A C 1
ATOM 2180 O O . MET A 1 269 ? -10.153 -50.426 102.481 1.00 44.66 269 MET A O 1
ATOM 2184 N N . TYR A 1 270 ? -11.416 -48.625 102.043 1.00 37.69 270 TYR A N 1
ATOM 2185 C CA . TYR A 1 270 ? -11.204 -48.625 100.595 1.00 37.69 270 TYR A CA 1
ATOM 2186 C C . TYR A 1 270 ? -11.257 -47.196 100.054 1.00 37.69 270 TYR A C 1
ATOM 2188 O O . TYR A 1 270 ? -12.158 -46.407 100.336 1.00 37.69 270 TYR A O 1
ATOM 2196 N N . SER A 1 271 ? -10.204 -46.863 99.321 1.00 40.78 271 SER A N 1
ATOM 2197 C CA . SER A 1 271 ? -9.839 -45.539 98.841 1.00 40.78 271 SER A CA 1
ATOM 2198 C C . SER A 1 271 ? -10.885 -44.926 97.909 1.00 40.78 271 SER A C 1
ATOM 2200 O O . SER A 1 271 ? -11.317 -45.537 96.934 1.00 40.78 271 SER A O 1
ATOM 2202 N N . ARG A 1 272 ? -11.231 -43.666 98.174 1.00 40.31 272 ARG A N 1
ATOM 2203 C CA . ARG A 1 272 ? -12.075 -42.821 97.321 1.00 40.31 272 ARG A CA 1
ATOM 2204 C C . ARG A 1 272 ? -11.280 -42.410 96.068 1.00 40.31 272 ARG A C 1
ATOM 2206 O O . ARG A 1 272 ? -10.219 -41.806 96.235 1.00 40.31 272 ARG A O 1
ATOM 2213 N N . PRO A 1 273 ? -11.746 -42.651 94.829 1.00 38.38 273 PRO A N 1
ATOM 2214 C CA . PRO A 1 273 ? -11.118 -42.039 93.667 1.00 38.38 273 PRO A CA 1
ATOM 2215 C C . PRO A 1 273 ? -11.455 -40.547 93.662 1.00 38.38 273 PRO A C 1
ATOM 2217 O O . PRO A 1 273 ? -12.614 -40.149 93.552 1.00 38.38 273 PRO A O 1
ATOM 2220 N N . THR A 1 274 ? -10.433 -39.709 93.808 1.00 42.19 274 THR A N 1
ATOM 2221 C CA . THR A 1 274 ? -10.519 -38.269 93.574 1.00 42.19 274 THR A CA 1
ATOM 2222 C C . THR A 1 274 ? -10.887 -38.026 92.110 1.00 42.19 274 THR A C 1
ATOM 2224 O O . THR A 1 274 ? -10.048 -38.179 91.222 1.00 42.19 274 THR A O 1
ATOM 2227 N N . VAL A 1 275 ? -12.133 -37.632 91.841 1.00 40.88 275 VAL A N 1
ATOM 2228 C CA . VAL A 1 275 ? -12.516 -37.104 90.527 1.00 40.88 275 VAL A CA 1
ATOM 2229 C C . VAL A 1 275 ? -11.890 -35.717 90.405 1.00 40.88 275 VAL A C 1
ATOM 2231 O O . VAL A 1 275 ? -12.293 -34.776 91.087 1.00 40.88 275 VAL A O 1
ATOM 2234 N N . LYS A 1 276 ? -10.836 -35.609 89.592 1.00 48.59 276 LYS A N 1
ATOM 2235 C CA . LYS A 1 276 ? -10.185 -34.333 89.278 1.00 48.59 276 LYS A CA 1
ATOM 2236 C C . LYS A 1 276 ? -11.184 -33.424 88.558 1.00 48.59 276 LYS A C 1
ATOM 2238 O O . LYS A 1 276 ? -11.822 -33.853 87.599 1.00 48.59 276 LYS A O 1
ATOM 2243 N N . SER A 1 277 ? -11.284 -32.170 88.988 1.00 41.94 277 SER A N 1
ATOM 2244 C CA . SER A 1 277 ? -11.965 -31.120 88.234 1.00 41.94 277 SER A CA 1
ATOM 2245 C C . SER A 1 277 ? -11.237 -30.909 86.905 1.00 41.94 277 SER A C 1
ATOM 2247 O O . SER A 1 277 ? -10.075 -30.504 86.872 1.00 41.94 277 SER A O 1
ATOM 2249 N N . LEU A 1 278 ? -11.906 -31.222 85.796 1.00 46.28 278 LEU A N 1
ATOM 2250 C CA . LEU A 1 278 ? -11.386 -30.947 84.462 1.00 46.28 278 LEU A CA 1
ATOM 2251 C C . LEU A 1 278 ? -11.692 -29.481 84.135 1.00 46.28 278 LEU A C 1
ATOM 2253 O O . LEU A 1 278 ? -12.821 -29.124 83.805 1.00 46.28 278 LEU A O 1
ATOM 2257 N N . THR A 1 279 ? -10.700 -28.610 84.290 1.00 48.34 279 THR A N 1
ATOM 2258 C CA . THR A 1 279 ? -10.786 -27.216 83.844 1.00 48.34 279 THR A CA 1
ATOM 2259 C C . THR A 1 279 ? -10.762 -27.177 82.320 1.00 48.34 279 THR A C 1
ATOM 2261 O O . THR A 1 279 ? -9.775 -27.579 81.708 1.00 48.34 279 THR A O 1
ATOM 2264 N N . PHE A 1 280 ? -11.857 -26.713 81.719 1.00 43.41 280 PHE A N 1
ATOM 2265 C CA . PHE A 1 280 ? -12.002 -26.528 80.278 1.00 43.41 280 PHE A CA 1
ATOM 2266 C C . PHE A 1 280 ? -11.356 -25.199 79.863 1.00 43.41 280 PHE A C 1
ATOM 2268 O O . PHE A 1 280 ? -11.865 -24.125 80.177 1.00 43.41 280 PHE A O 1
ATOM 2275 N N . ASP A 1 281 ? -10.227 -25.265 79.165 1.00 51.94 281 ASP A N 1
ATOM 2276 C CA . ASP A 1 281 ? -9.399 -24.132 78.735 1.00 51.94 281 ASP A CA 1
ATOM 2277 C C . ASP A 1 281 ? -9.716 -23.644 77.304 1.00 51.94 281 ASP A C 1
ATOM 2279 O O . ASP A 1 281 ? -8.912 -22.974 76.657 1.00 51.94 281 ASP A O 1
ATOM 2283 N N . GLY A 1 282 ? -10.926 -23.921 76.804 1.00 56.00 282 GLY A N 1
ATOM 2284 C CA . GLY A 1 282 ? -11.486 -23.235 75.633 1.00 56.00 282 GLY A CA 1
ATOM 2285 C C . GLY A 1 282 ? -10.778 -23.496 74.296 1.00 56.00 282 GLY A C 1
ATOM 2286 O O . GLY A 1 282 ? -10.982 -22.738 73.350 1.00 56.00 282 GLY A O 1
ATOM 2287 N N . LYS A 1 283 ? -9.963 -24.554 74.183 1.00 53.84 283 LYS A N 1
ATOM 2288 C CA . LYS A 1 283 ? -9.251 -24.915 72.939 1.00 53.84 283 LYS A CA 1
ATOM 2289 C C . LYS A 1 283 ? -9.414 -26.371 72.495 1.00 53.84 283 LYS A C 1
ATOM 2291 O O . LYS A 1 283 ? -8.594 -26.881 71.734 1.00 53.84 283 LYS A O 1
ATOM 2296 N N . THR A 1 284 ? -10.485 -27.048 72.898 1.00 54.94 284 THR A N 1
ATOM 2297 C CA . THR A 1 284 ? -10.766 -28.412 72.424 1.00 54.94 284 THR A CA 1
ATOM 2298 C C . THR A 1 284 ? -11.733 -28.386 71.236 1.00 54.94 284 THR A C 1
ATOM 2300 O O . THR A 1 284 ? -12.890 -27.996 71.359 1.00 54.94 284 THR A O 1
ATOM 2303 N N . SER A 1 285 ? -11.244 -28.785 70.059 1.00 53.91 285 SER A N 1
ATOM 2304 C CA . SER A 1 285 ? -12.043 -28.977 68.841 1.00 53.91 285 SER A CA 1
ATOM 2305 C C . SER A 1 285 ? -13.096 -30.075 69.043 1.00 53.91 285 SER A C 1
ATOM 2307 O O . SER A 1 285 ? -12.785 -31.129 69.603 1.00 53.91 285 SER A O 1
ATOM 2309 N N . TRP A 1 286 ? -14.318 -29.843 68.536 1.00 54.25 286 TRP A N 1
ATOM 2310 C CA . TRP A 1 286 ? -15.496 -30.736 68.590 1.00 54.25 286 TRP A CA 1
ATOM 2311 C C . TRP A 1 286 ? -15.173 -32.209 68.273 1.00 54.25 286 TRP A C 1
ATOM 2313 O O . TRP A 1 286 ? -15.790 -33.132 68.796 1.00 54.25 286 TRP A O 1
ATOM 2323 N N . THR A 1 287 ? -14.152 -32.451 67.460 1.00 56.28 287 THR A N 1
ATOM 2324 C CA . THR A 1 287 ? -13.704 -33.789 67.061 1.00 56.28 287 THR A CA 1
ATOM 2325 C C . THR A 1 287 ? -13.297 -34.688 68.237 1.00 56.28 287 THR A C 1
ATOM 2327 O O . THR A 1 287 ? -13.519 -35.890 68.169 1.00 56.28 287 THR A O 1
ATOM 2330 N N . VAL A 1 288 ? -12.758 -34.131 69.330 1.00 56.75 288 VAL A N 1
ATOM 2331 C CA . VAL A 1 288 ? -12.337 -34.909 70.517 1.00 56.75 288 VAL A CA 1
ATOM 2332 C C . VAL A 1 288 ? -13.534 -35.339 71.373 1.00 56.75 288 VAL A C 1
ATOM 2334 O O . VAL A 1 288 ? -13.508 -36.394 71.999 1.00 56.75 288 VAL A O 1
ATOM 2337 N N . PHE A 1 289 ? -14.613 -34.553 71.367 1.00 53.12 289 PHE A N 1
ATOM 2338 C CA . PHE A 1 289 ? -15.792 -34.824 72.192 1.00 53.12 289 PHE A CA 1
ATOM 2339 C C . PHE A 1 289 ? -16.613 -36.015 71.666 1.00 53.12 289 PHE A C 1
ATOM 2341 O O . PHE A 1 289 ? -17.236 -36.731 72.445 1.00 53.12 289 PHE A O 1
ATOM 2348 N N . LYS A 1 290 ? -16.583 -36.275 70.349 1.00 56.41 290 LYS A N 1
ATOM 2349 C CA . LYS A 1 290 ? -17.290 -37.414 69.733 1.00 56.41 290 LYS A CA 1
ATOM 2350 C C . LYS A 1 290 ? -16.632 -38.760 70.027 1.00 56.41 290 LYS A C 1
ATOM 2352 O O . LYS A 1 290 ? -17.318 -39.707 70.394 1.00 56.41 290 LYS A O 1
ATOM 2357 N N . THR A 1 291 ? -15.308 -38.836 69.927 1.00 59.19 291 THR A N 1
ATOM 2358 C CA . THR A 1 291 ? -14.569 -40.095 70.107 1.00 59.19 291 THR A CA 1
ATOM 2359 C C . THR A 1 291 ? -14.713 -40.668 71.512 1.00 59.19 291 THR A C 1
ATOM 2361 O O . THR A 1 291 ? -14.668 -41.881 71.684 1.00 59.19 291 THR A O 1
ATOM 2364 N N . GLN A 1 292 ? -14.924 -39.823 72.521 1.00 49.09 292 GLN A N 1
ATOM 2365 C CA . GLN A 1 292 ? -15.063 -40.279 73.902 1.00 49.09 292 GLN A CA 1
ATOM 2366 C C . GLN A 1 292 ? -16.469 -40.815 74.221 1.00 49.09 292 GLN A C 1
ATOM 2368 O O . GLN A 1 292 ? -16.610 -41.648 75.113 1.00 49.09 292 GLN A O 1
ATOM 2373 N N . PHE A 1 293 ? -17.495 -40.394 73.475 1.00 48.19 293 PHE A N 1
ATOM 2374 C CA . PHE A 1 293 ? -18.872 -40.862 73.662 1.00 48.19 293 PHE A CA 1
ATOM 2375 C C . PHE A 1 293 ? -19.142 -42.181 72.916 1.00 48.19 293 PHE A C 1
ATOM 2377 O O . PHE A 1 293 ? -19.831 -43.064 73.436 1.00 48.19 293 PHE A O 1
ATOM 2384 N N . ASP A 1 294 ? -18.524 -42.372 71.747 1.00 49.72 294 ASP A N 1
ATOM 2385 C CA . ASP A 1 294 ? -18.656 -43.614 70.972 1.00 49.72 294 ASP A CA 1
ATOM 2386 C C . ASP A 1 294 ? -18.027 -44.822 71.698 1.00 49.72 294 ASP A C 1
ATOM 2388 O O . ASP A 1 294 ? -18.574 -45.922 71.649 1.00 49.72 294 ASP A O 1
ATOM 2392 N N . VAL A 1 295 ? -16.949 -44.617 72.468 1.00 53.75 295 VAL A N 1
ATOM 2393 C CA . VAL A 1 295 ? -16.302 -45.678 73.275 1.00 53.75 295 VAL A CA 1
ATOM 2394 C C . VAL A 1 295 ? -17.158 -46.117 74.472 1.00 53.75 295 VAL A C 1
ATOM 2396 O O . VAL A 1 295 ? -17.112 -47.277 74.874 1.00 53.75 295 VAL A O 1
ATOM 2399 N N . VAL A 1 296 ? -17.975 -45.224 75.038 1.00 50.22 296 VAL A N 1
ATOM 2400 C CA . VAL A 1 296 ? -18.887 -45.572 76.147 1.00 50.22 296 VAL A CA 1
ATOM 2401 C C . VAL A 1 296 ? -20.139 -46.289 75.628 1.00 50.22 296 VAL A C 1
ATOM 2403 O O . VAL A 1 296 ? -20.707 -47.132 76.320 1.00 50.22 296 VAL A O 1
ATOM 2406 N N . SER A 1 297 ? -20.527 -46.024 74.379 1.00 49.66 297 SER A N 1
ATOM 2407 C CA . SER A 1 297 ? -21.676 -46.660 73.725 1.00 49.66 297 SER A CA 1
ATOM 2408 C C . SER A 1 297 ? -21.428 -48.138 73.389 1.00 49.66 297 SER A C 1
ATOM 2410 O O . SER A 1 297 ? -22.369 -48.925 73.385 1.00 49.66 297 SER A O 1
ATOM 2412 N N . SER A 1 298 ? -20.170 -48.541 73.158 1.00 49.06 298 SER A N 1
ATOM 2413 C CA . SER A 1 298 ? -19.799 -49.929 72.830 1.00 49.06 298 SER A CA 1
ATOM 2414 C C . SER A 1 298 ? -19.566 -50.840 74.042 1.00 49.06 298 SER A C 1
ATOM 2416 O O . SER A 1 298 ? -19.236 -52.005 73.854 1.00 49.06 298 SER A O 1
ATOM 2418 N N . ALA A 1 299 ? -19.673 -50.330 75.274 1.00 50.09 299 ALA A N 1
ATOM 2419 C CA . ALA A 1 299 ? -19.458 -51.118 76.495 1.00 50.09 299 ALA A CA 1
ATOM 2420 C C . ALA A 1 299 ? -20.762 -51.564 77.187 1.00 50.09 299 ALA A C 1
ATOM 2422 O O . ALA A 1 299 ? -20.703 -52.368 78.112 1.00 50.09 299 ALA A O 1
ATOM 2423 N N . ASN A 1 300 ? -21.923 -51.075 76.733 1.00 46.38 300 ASN A N 1
ATOM 2424 C CA . ASN A 1 300 ? -23.244 -51.406 77.289 1.00 46.38 300 ASN A CA 1
ATOM 2425 C C . ASN A 1 300 ? -24.195 -52.052 76.255 1.00 46.38 300 ASN A C 1
ATOM 2427 O O . ASN A 1 300 ? -25.415 -51.934 76.383 1.00 46.38 300 ASN A O 1
ATOM 2431 N N . GLY A 1 301 ? -23.640 -52.729 75.244 1.00 43.84 301 GLY A N 1
ATOM 2432 C CA . GLY A 1 301 ? -24.361 -53.580 74.293 1.00 43.84 301 GLY A CA 1
ATOM 2433 C C . GLY A 1 301 ? -23.663 -54.918 74.140 1.00 43.84 301 GLY A C 1
ATOM 2434 O O . GLY A 1 301 ? -22.463 -54.887 73.795 1.00 43.84 301 GLY A O 1
#